Protein AF-A0A535M4U9-F1 (afdb_monomer)

Sequence (264 aa):
RGNIPAFDFSNMICCGNSSVEVSNTVAFTGGQDPQKYIAVQQSDIDNAAKALKQPLLQSALSSLNGLKHPNEQFVKTPTCTTNVTSNHQAGDRATSVTVTVTATCSGEVYDQLSARTIAADLLKTETDKSNPGFALTGNILTTIIQATADKSGKVTIVVDAKGLWVYQFNNAQKSQLAALIVGKTQAQATAILAAQPGVGKIDGISISSGNTLPTDPSKITIVVQNVPGIQGTPTGAPGAGTPTPTNTLTSPVAKPSPNVTPGK

Mean predicted aligned error: 13.71 Å

Nearest PDB structures (foldseek):
  6skg-assembly1_Am  TM=2.829E-01  e=5.154E+00  Thermococcus kodakarensis
  9c0j-assembly1_A  TM=2.745E-01  e=6.598E+00  Klebsiella pneumoniae

pLDDT: mean 84.29, std 19.7, range [24.31, 96.75]

Solvent-accessible surface area (backbone atoms only — not comparable to full-atom values): 16532 Å² total; per-residue (Å²): 114,33,48,45,58,53,50,76,46,58,71,39,67,39,96,90,42,91,85,42,66,46,60,37,86,59,53,50,76,92,43,66,50,87,74,89,74,54,54,36,48,60,64,58,55,50,54,59,44,59,74,48,50,63,62,40,45,54,49,34,49,50,53,54,59,67,69,54,57,92,58,49,42,65,50,53,86,62,51,71,51,74,49,78,50,58,83,62,54,66,66,38,83,40,95,75,79,57,72,49,73,48,53,50,58,50,66,58,66,44,52,56,57,60,55,38,50,52,43,44,52,51,54,49,58,55,46,58,71,75,39,80,61,44,43,78,29,75,47,45,36,50,45,80,77,46,53,44,63,53,98,85,68,55,72,48,74,44,63,52,63,49,70,38,69,44,60,61,78,49,72,67,57,38,52,51,56,29,56,77,30,41,56,26,36,64,71,58,30,51,58,57,49,58,72,38,91,75,45,86,78,81,95,76,84,89,68,96,62,82,75,39,41,57,75,53,40,91,79,49,84,77,81,83,79,88,68,81,36,65,86,74,70,50,66,80,65,79,73,81,69,75,81,73,82,79,78,78,82,82,80,88,90,83,85,82,76,88,82,83,81,87,89,132

Foldseek 3Di:
DQKQAFFVPWQDDPPPDSPDGDGRRHIDPPGDDDDDFDFDAPCNQVVVQVVVVPVQQVVQVVVVVVPDDPQKDFQDPKDKDKDKDKPDDGRDRDPDIDIDIHMHIDTAIDRNLVVQVVVQVVVQVVCCVVPPQKDWADAKDKDFPHWDADPVRDIDTDMDIDTDIAGHDDPVNQLVLLQQFAFHFQVVSLVSQVPDPRDPDDPGDDDPDDRGHHNDSVSDGDDDDRDHMDDDDHRPDDDPPDDDPPPPPDDDDDDDDDDDDDDD

Radius of gyration: 44.53 Å; Cα contacts (8 Å, |Δi|>4): 356; chains: 1; bounding box: 87×49×143 Å

Structure (mmCIF, N/CA/C/O backbone):
data_AF-A0A535M4U9-F1
#
_entry.id   AF-A0A535M4U9-F1
#
loop_
_atom_site.group_PDB
_atom_site.id
_atom_site.type_symbol
_atom_site.label_atom_id
_atom_site.label_alt_id
_atom_site.label_comp_id
_atom_site.label_asym_id
_atom_site.label_entity_id
_atom_site.label_seq_id
_atom_site.pdbx_PDB_ins_code
_atom_site.Cartn_x
_atom_site.Cartn_y
_atom_site.Cartn_z
_atom_site.occupancy
_atom_site.B_iso_or_equiv
_atom_site.auth_seq_id
_atom_site.auth_comp_id
_atom_site.auth_asym_id
_atom_site.auth_atom_id
_atom_site.pdbx_PDB_model_num
ATOM 1 N N . ARG A 1 1 ? 34.703 2.030 -66.248 1.00 65.81 1 ARG A N 1
ATOM 2 C CA . ARG A 1 1 ? 35.197 3.360 -66.646 1.00 65.81 1 ARG A CA 1
ATOM 3 C C . ARG A 1 1 ? 34.007 4.289 -66.771 1.00 65.81 1 ARG A C 1
ATOM 5 O O . ARG A 1 1 ? 33.037 3.883 -67.392 1.00 65.81 1 ARG A O 1
ATOM 12 N N . GLY A 1 2 ? 34.028 5.435 -66.102 1.00 73.69 2 GLY A N 1
ATOM 13 C CA . GLY A 1 2 ? 32.945 6.416 -66.102 1.00 73.69 2 GLY A CA 1
ATOM 14 C C . GLY A 1 2 ? 33.001 7.353 -67.298 1.00 73.69 2 GLY A C 1
ATOM 15 O O . GLY A 1 2 ? 31.965 7.771 -67.796 1.00 73.69 2 GLY A O 1
ATOM 16 N N . ASN A 1 3 ? 34.207 7.637 -67.793 1.00 86.75 3 ASN A N 1
ATOM 17 C CA . ASN A 1 3 ? 34.378 8.324 -69.066 1.00 86.75 3 ASN A CA 1
ATOM 18 C C . ASN A 1 3 ? 34.209 7.334 -70.220 1.00 86.75 3 ASN A C 1
ATOM 20 O O . ASN A 1 3 ? 34.751 6.225 -70.178 1.00 86.75 3 ASN A O 1
ATOM 24 N N . ILE A 1 4 ? 33.512 7.787 -71.256 1.00 86.31 4 ILE A N 1
ATOM 25 C CA . ILE A 1 4 ? 33.279 7.054 -72.500 1.00 86.31 4 ILE A CA 1
ATOM 26 C C . ILE A 1 4 ? 34.103 7.779 -73.578 1.00 86.31 4 ILE A C 1
ATOM 28 O O . ILE A 1 4 ? 33.816 8.951 -73.853 1.00 86.31 4 ILE A O 1
ATOM 32 N N . PRO A 1 5 ? 35.167 7.163 -74.132 1.00 88.75 5 PRO A N 1
ATOM 33 C CA . PRO A 1 5 ? 36.021 7.812 -75.127 1.00 88.75 5 PRO A CA 1
ATOM 34 C C . PRO A 1 5 ? 35.232 8.155 -76.395 1.00 88.75 5 PRO A C 1
ATOM 36 O O . PRO A 1 5 ? 34.189 7.566 -76.656 1.00 88.75 5 PRO A O 1
ATOM 39 N N . ALA A 1 6 ? 35.709 9.110 -77.197 1.00 90.12 6 ALA A N 1
ATOM 40 C CA . ALA A 1 6 ? 35.091 9.374 -78.496 1.00 90.12 6 ALA A CA 1
ATOM 41 C C . ALA A 1 6 ? 35.092 8.086 -79.340 1.00 90.12 6 ALA A C 1
ATOM 43 O O . ALA A 1 6 ? 36.095 7.373 -79.374 1.00 90.12 6 ALA A O 1
ATOM 44 N N . PHE A 1 7 ? 33.973 7.818 -80.005 1.00 91.00 7 PHE A N 1
ATOM 45 C CA . PHE A 1 7 ? 33.699 6.645 -80.833 1.00 91.00 7 PHE A CA 1
ATOM 46 C C . PHE A 1 7 ? 33.662 5.301 -80.090 1.00 91.00 7 PHE A C 1
ATOM 48 O O . PHE A 1 7 ? 33.705 4.259 -80.740 1.00 91.00 7 PHE A O 1
ATOM 55 N N . ASP A 1 8 ? 33.531 5.298 -78.757 1.00 86.69 8 ASP A N 1
ATOM 56 C CA . ASP A 1 8 ? 33.279 4.071 -77.978 1.00 86.69 8 ASP A CA 1
ATOM 57 C C . ASP A 1 8 ? 31.991 3.362 -78.429 1.00 86.69 8 ASP A C 1
ATOM 59 O O . ASP A 1 8 ? 31.885 2.138 -78.377 1.00 86.69 8 ASP A O 1
ATOM 63 N N . PHE A 1 9 ? 31.031 4.128 -78.952 1.00 82.38 9 PHE A N 1
ATOM 64 C CA . PHE A 1 9 ? 30.004 3.616 -79.846 1.00 82.38 9 PHE A CA 1
ATOM 65 C C . PHE A 1 9 ? 30.015 4.418 -81.147 1.00 82.38 9 PHE A C 1
ATOM 67 O O . PHE A 1 9 ? 29.933 5.648 -81.155 1.00 82.38 9 PHE A O 1
ATOM 74 N N . SER A 1 10 ? 30.139 3.700 -82.261 1.00 88.62 10 SER A N 1
ATOM 75 C CA . SER A 1 10 ? 30.231 4.264 -83.603 1.00 88.62 10 SER A CA 1
ATOM 76 C C . SER A 1 10 ? 29.338 3.468 -84.545 1.00 88.62 10 SER A C 1
ATOM 78 O O . SER A 1 10 ? 29.395 2.238 -84.552 1.00 88.62 10 SER A O 1
ATOM 80 N N . ASN A 1 11 ? 28.506 4.175 -85.306 1.00 87.06 11 ASN A N 1
ATOM 81 C CA . ASN A 1 11 ? 27.549 3.643 -86.275 1.00 87.06 11 ASN A CA 1
ATOM 82 C C . ASN A 1 11 ? 26.621 2.578 -85.671 1.00 87.06 11 ASN A C 1
ATOM 84 O O . ASN A 1 11 ? 26.287 1.575 -86.305 1.00 87.06 11 ASN A O 1
ATOM 88 N N . MET A 1 12 ? 26.220 2.767 -84.409 1.00 83.31 12 MET A N 1
ATOM 89 C CA . MET A 1 12 ? 25.284 1.848 -83.774 1.00 83.31 12 MET A CA 1
ATOM 90 C C . MET A 1 12 ? 23.884 2.083 -84.326 1.00 83.31 12 MET A C 1
ATOM 92 O O . MET A 1 12 ? 23.343 3.186 -84.223 1.00 83.31 12 MET A O 1
ATOM 96 N N . ILE A 1 13 ? 23.301 1.027 -84.893 1.00 87.25 13 ILE A N 1
ATOM 97 C CA . ILE A 1 13 ? 21.928 1.025 -85.395 1.00 87.25 13 ILE A CA 1
ATOM 98 C C . ILE A 1 13 ? 20.983 1.247 -84.214 1.00 87.25 13 ILE A C 1
ATOM 100 O O . ILE A 1 13 ? 20.902 0.425 -83.298 1.00 87.25 13 ILE A O 1
ATOM 104 N N . CYS A 1 14 ? 20.255 2.355 -84.245 1.00 78.25 14 CYS A N 1
ATOM 105 C CA . CYS A 1 14 ? 19.236 2.688 -83.263 1.00 78.25 14 CYS A CA 1
ATOM 106 C C . CYS A 1 14 ? 17.839 2.437 -83.851 1.00 78.25 14 CYS A C 1
ATOM 108 O O . CYS A 1 14 ? 17.662 2.336 -85.063 1.00 78.25 14 CYS A O 1
ATOM 110 N N . CYS A 1 15 ? 16.820 2.317 -82.997 1.00 79.62 15 CYS A N 1
ATOM 111 C CA . CYS A 1 15 ? 15.410 2.244 -83.413 1.00 79.62 15 CYS A CA 1
ATOM 112 C C . CYS A 1 15 ? 15.056 1.108 -84.406 1.00 79.62 15 CYS A C 1
ATOM 114 O O . CYS A 1 15 ? 14.024 1.172 -85.071 1.00 79.62 15 CYS A O 1
ATOM 116 N N . GLY A 1 16 ? 15.887 0.063 -84.502 1.00 76.38 16 GLY A N 1
ATOM 117 C CA . GLY A 1 16 ? 15.603 -1.157 -85.268 1.00 76.38 16 GLY A CA 1
ATOM 118 C C . GLY A 1 16 ? 15.684 -1.036 -86.796 1.00 76.38 16 GLY A C 1
ATOM 119 O O . GLY A 1 16 ? 15.270 -1.968 -87.480 1.00 76.38 16 GLY A O 1
ATOM 120 N N . ASN A 1 17 ? 16.203 0.065 -87.351 1.00 77.56 17 ASN A N 1
ATOM 121 C CA . ASN A 1 17 ? 16.424 0.213 -88.794 1.00 77.56 17 ASN A CA 1
ATOM 122 C C . ASN A 1 17 ? 17.786 0.859 -89.088 1.00 77.56 17 ASN A C 1
ATOM 124 O O . ASN A 1 17 ? 18.251 1.713 -88.342 1.00 77.56 17 ASN A O 1
ATOM 128 N N . SER A 1 18 ? 18.421 0.473 -90.196 1.00 79.81 18 SER A N 1
ATOM 129 C CA . SER A 1 18 ? 19.757 0.950 -90.589 1.00 79.81 18 SER A CA 1
ATOM 130 C C . SER A 1 18 ? 19.783 2.398 -91.099 1.00 79.81 18 SER A C 1
ATOM 132 O O . SER A 1 18 ? 20.771 2.819 -91.687 1.00 79.81 18 SER A O 1
ATOM 134 N N . SER A 1 19 ? 18.691 3.152 -90.952 1.00 83.38 19 SER A N 1
ATOM 135 C CA . SER A 1 19 ? 18.607 4.551 -91.387 1.00 83.38 19 SER A CA 1
ATOM 136 C C . SER A 1 19 ? 18.921 5.538 -90.266 1.00 83.38 19 SER A C 1
ATOM 138 O O . SER A 1 19 ? 19.133 6.715 -90.545 1.00 83.38 19 SER A O 1
ATOM 140 N N . VAL A 1 20 ? 18.949 5.082 -89.010 1.00 84.94 20 VAL A N 1
ATOM 141 C CA . VAL A 1 20 ? 19.303 5.911 -87.856 1.00 84.94 20 VAL A CA 1
ATOM 142 C C . VAL A 1 20 ? 20.493 5.289 -87.146 1.00 84.94 20 VAL A C 1
ATOM 144 O O . VAL A 1 20 ? 20.373 4.296 -86.429 1.00 84.94 20 VAL A O 1
ATOM 147 N N . GLU A 1 21 ? 21.648 5.910 -87.338 1.00 88.62 21 GLU A N 1
ATOM 148 C CA . GLU A 1 21 ? 22.890 5.541 -86.674 1.00 88.62 21 GLU A CA 1
ATOM 149 C C . GLU A 1 21 ? 23.243 6.573 -85.605 1.00 88.62 21 GLU A C 1
ATOM 151 O O . GLU A 1 21 ? 23.022 7.775 -85.773 1.00 88.62 21 GLU A O 1
ATOM 156 N N . VAL A 1 22 ? 23.793 6.095 -84.490 1.00 86.75 22 VAL A N 1
ATOM 157 C CA . VAL A 1 22 ? 24.239 6.943 -83.385 1.00 86.75 22 VAL A CA 1
ATOM 158 C C . VAL A 1 22 ? 25.714 6.675 -83.105 1.00 86.75 22 VAL A C 1
ATOM 160 O O . VAL A 1 22 ? 26.138 5.527 -82.954 1.00 86.75 22 VAL A O 1
ATOM 163 N N . SER A 1 23 ? 26.477 7.763 -82.998 1.00 90.81 23 SER A N 1
ATOM 164 C CA . SER A 1 23 ? 27.905 7.758 -82.682 1.00 90.81 23 SER A CA 1
ATOM 165 C C . SER A 1 23 ? 28.213 8.844 -81.660 1.00 90.81 23 SER A C 1
ATOM 167 O O . SER A 1 23 ? 27.672 9.949 -81.756 1.00 90.81 23 SER A O 1
ATOM 169 N N . ASN A 1 24 ? 29.122 8.585 -80.720 1.00 89.62 24 ASN A N 1
ATOM 170 C CA . ASN A 1 24 ? 29.662 9.647 -79.873 1.00 89.62 24 ASN A CA 1
ATOM 171 C C . ASN A 1 24 ? 30.949 10.219 -80.466 1.00 89.62 24 ASN A C 1
ATOM 173 O O . ASN A 1 24 ? 32.050 9.756 -80.207 1.00 89.62 24 ASN A O 1
ATOM 177 N N . THR A 1 25 ? 30.837 11.277 -81.254 1.00 90.88 25 THR A N 1
ATOM 178 C CA . THR A 1 25 ? 32.007 11.906 -81.894 1.00 90.88 25 THR A CA 1
ATOM 179 C C . THR A 1 25 ? 32.886 12.702 -80.923 1.00 90.88 25 THR A C 1
ATOM 181 O O . THR A 1 25 ? 34.007 13.074 -81.264 1.00 90.88 25 THR A O 1
ATOM 184 N N . VAL A 1 26 ? 32.405 12.939 -79.699 1.00 89.06 26 VAL A N 1
ATOM 185 C CA . VAL A 1 26 ? 33.131 13.601 -78.611 1.00 89.06 26 VAL A CA 1
ATOM 186 C C . VAL A 1 26 ? 33.111 12.695 -77.382 1.00 89.06 26 VAL A C 1
ATOM 188 O O . VAL A 1 26 ? 32.118 12.020 -77.106 1.00 89.06 26 VAL A O 1
ATOM 191 N N . ALA A 1 27 ? 34.222 12.666 -76.644 1.00 87.44 27 ALA A N 1
ATOM 192 C CA . ALA A 1 27 ? 34.315 11.901 -75.409 1.00 87.44 27 ALA A CA 1
ATOM 193 C C . ALA A 1 27 ? 33.369 12.475 -74.343 1.00 87.44 27 ALA A C 1
ATOM 195 O O . ALA A 1 27 ? 33.335 13.688 -74.126 1.00 87.44 27 ALA A O 1
ATOM 196 N N . PHE A 1 28 ? 32.663 11.601 -73.625 1.00 86.88 28 PHE A N 1
ATOM 197 C CA . PHE A 1 28 ? 31.995 11.991 -72.388 1.00 86.88 28 PHE A CA 1
ATOM 198 C C . PHE A 1 28 ? 33.050 12.082 -71.287 1.00 86.88 28 PHE A C 1
ATOM 200 O O . PHE A 1 28 ? 33.716 11.094 -70.962 1.00 86.88 28 PHE A O 1
ATOM 207 N N . THR A 1 29 ? 33.212 13.278 -70.731 1.00 82.25 29 THR A N 1
ATOM 208 C CA . THR A 1 29 ? 34.169 13.573 -69.664 1.00 82.25 29 THR A CA 1
ATOM 209 C C . THR A 1 29 ? 33.429 13.951 -68.381 1.00 82.25 29 THR A C 1
ATOM 211 O O . THR A 1 29 ? 32.306 14.449 -68.416 1.00 82.25 29 THR A O 1
ATOM 214 N N . GLY A 1 30 ? 34.038 13.671 -67.227 1.00 79.69 30 GLY A N 1
ATOM 215 C CA . GLY A 1 30 ? 33.428 13.909 -65.911 1.00 79.69 30 GLY A CA 1
ATOM 216 C C . GLY A 1 30 ? 32.601 12.737 -65.372 1.00 79.69 30 GLY A C 1
ATOM 217 O O . GLY A 1 30 ? 32.039 12.840 -64.282 1.00 79.69 30 GLY A O 1
ATOM 218 N N . GLY A 1 31 ? 32.553 11.611 -66.089 1.00 77.12 31 GLY A N 1
ATOM 219 C CA . GLY A 1 31 ? 31.930 10.390 -65.596 1.00 77.12 31 GLY A CA 1
ATOM 220 C C . GLY A 1 31 ? 32.815 9.690 -64.565 1.00 77.12 31 GLY A C 1
ATOM 221 O O . GLY A 1 31 ? 34.029 9.570 -64.738 1.00 77.12 31 GLY A O 1
ATOM 222 N N . GLN A 1 32 ? 32.208 9.203 -63.484 1.00 74.31 32 GLN A N 1
ATOM 223 C CA . GLN A 1 32 ? 32.909 8.439 -62.451 1.00 74.31 32 GLN A CA 1
ATOM 224 C C . GLN A 1 32 ? 32.776 6.937 -62.701 1.00 74.31 32 GLN A C 1
ATOM 226 O O . GLN A 1 32 ? 31.713 6.445 -63.074 1.00 74.31 32 GLN A O 1
ATOM 231 N N . ASP A 1 33 ? 33.868 6.198 -62.511 1.00 77.19 33 ASP A N 1
ATOM 232 C CA . ASP A 1 33 ? 33.855 4.737 -62.573 1.00 77.19 33 ASP A CA 1
ATOM 233 C C . ASP A 1 33 ? 32.861 4.150 -61.553 1.00 77.19 33 ASP A C 1
ATOM 235 O O . ASP A 1 33 ? 32.720 4.718 -60.465 1.00 77.19 33 ASP A O 1
ATOM 239 N N . PRO A 1 34 ? 32.211 3.000 -61.847 1.00 69.69 34 PRO A N 1
ATOM 240 C CA . PRO A 1 34 ? 31.363 2.317 -60.877 1.00 69.69 34 PRO A CA 1
ATOM 241 C C . PRO A 1 34 ? 32.144 2.061 -59.588 1.00 69.69 34 PRO A C 1
ATOM 243 O O . PRO A 1 34 ? 33.071 1.249 -59.553 1.00 69.69 34 PRO A O 1
ATOM 246 N N . GLN A 1 35 ? 31.787 2.771 -58.522 1.00 74.12 35 GLN A N 1
ATOM 247 C CA . GLN A 1 35 ? 32.418 2.579 -57.227 1.00 74.12 35 GLN A CA 1
ATOM 248 C C . GLN A 1 35 ? 31.688 1.467 -56.487 1.00 74.12 35 GLN A C 1
ATOM 250 O O . GLN A 1 35 ? 30.495 1.571 -56.214 1.00 74.12 35 GLN A O 1
ATOM 255 N N . LYS A 1 36 ? 32.412 0.405 -56.125 1.00 79.69 36 LYS A N 1
ATOM 256 C CA . LYS A 1 36 ? 31.914 -0.543 -55.129 1.00 79.69 36 LYS A CA 1
ATOM 257 C C . LYS A 1 36 ? 31.952 0.146 -53.772 1.00 79.69 36 LYS A C 1
ATOM 259 O O . LYS A 1 36 ? 32.995 0.661 -53.366 1.00 79.69 36 LYS A O 1
ATOM 264 N N . TYR A 1 37 ? 30.829 0.156 -53.074 1.00 81.00 37 TYR A N 1
ATOM 265 C CA . TYR A 1 37 ? 30.759 0.649 -51.711 1.00 81.00 37 TYR A CA 1
ATOM 266 C C . TYR A 1 37 ? 29.925 -0.282 -50.845 1.00 81.00 37 TYR A C 1
ATOM 268 O O . TYR A 1 37 ? 29.051 -0.992 -51.337 1.00 81.00 37 TYR A O 1
ATOM 276 N N . ILE A 1 38 ? 30.240 -0.289 -49.553 1.00 86.88 38 ILE A N 1
ATOM 277 C CA . ILE A 1 38 ? 29.410 -0.935 -48.545 1.00 86.88 38 ILE A CA 1
ATOM 278 C C . ILE A 1 38 ? 28.330 0.074 -48.175 1.00 86.88 38 ILE A C 1
ATOM 280 O O . ILE A 1 38 ? 28.630 1.238 -47.898 1.00 86.88 38 ILE A O 1
ATOM 284 N N . ALA A 1 39 ? 27.085 -0.374 -48.255 1.00 91.81 39 ALA A N 1
ATOM 285 C CA . ALA A 1 39 ? 25.935 0.371 -47.789 1.00 91.81 39 ALA A CA 1
ATOM 286 C C . ALA A 1 39 ? 25.428 -0.290 -46.512 1.00 91.81 39 ALA A C 1
ATOM 288 O O . ALA A 1 39 ? 25.361 -1.520 -46.445 1.00 91.81 39 ALA A O 1
ATOM 289 N N . VAL A 1 40 ? 25.064 0.522 -45.524 1.00 94.25 40 VAL A N 1
ATOM 290 C CA . VAL A 1 40 ? 24.447 0.030 -44.290 1.00 94.25 40 VAL A CA 1
ATOM 291 C C . VAL A 1 40 ? 23.102 -0.607 -44.625 1.00 94.25 40 VAL A C 1
ATOM 293 O O . VAL A 1 40 ? 22.282 0.002 -45.315 1.00 94.25 40 VAL A O 1
ATOM 296 N N . GLN A 1 41 ? 22.848 -1.818 -44.134 1.00 94.62 41 GLN A N 1
ATOM 297 C CA . GLN A 1 41 ? 21.536 -2.453 -44.235 1.00 94.62 41 GLN A CA 1
ATOM 298 C C . GLN A 1 41 ? 20.745 -2.242 -42.945 1.00 94.62 41 GLN A C 1
ATOM 300 O O . GLN A 1 41 ? 21.305 -2.187 -41.851 1.00 94.62 41 GLN A O 1
ATOM 305 N N . GLN A 1 42 ? 19.414 -2.195 -43.044 1.00 95.38 42 GLN A N 1
ATOM 306 C CA . GLN A 1 42 ? 18.565 -2.106 -41.851 1.00 95.38 42 GLN A CA 1
ATOM 307 C C . GLN A 1 42 ? 18.778 -3.305 -40.912 1.00 95.38 42 GLN A C 1
ATOM 309 O O . GLN A 1 42 ? 18.790 -3.148 -39.694 1.00 95.38 42 GLN A O 1
ATOM 314 N N . SER A 1 43 ? 19.040 -4.489 -41.472 1.00 95.12 43 SER A N 1
ATOM 315 C CA . SER A 1 43 ? 19.388 -5.683 -40.701 1.00 95.12 43 SER A CA 1
ATOM 316 C C . SER A 1 43 ? 20.661 -5.517 -39.875 1.00 95.12 43 SER A C 1
ATOM 318 O O . SER A 1 43 ? 20.752 -6.115 -38.806 1.00 95.12 43 SER A O 1
ATOM 320 N N . ASP A 1 44 ? 21.629 -4.711 -40.324 1.00 92.88 44 ASP A N 1
ATOM 321 C CA . ASP A 1 44 ? 22.860 -4.457 -39.567 1.00 92.88 44 ASP A CA 1
ATOM 322 C C . ASP A 1 44 ? 22.538 -3.671 -38.289 1.00 92.88 44 ASP A C 1
ATOM 324 O O . ASP A 1 44 ? 22.976 -4.039 -37.196 1.00 92.88 44 ASP A O 1
ATOM 328 N N . ILE A 1 45 ? 21.688 -2.644 -38.415 1.00 94.19 45 ILE A N 1
ATOM 329 C CA . ILE A 1 45 ? 21.198 -1.833 -37.292 1.00 94.19 45 ILE A CA 1
ATOM 330 C C . ILE A 1 45 ? 20.348 -2.690 -36.341 1.00 94.19 45 ILE A C 1
ATOM 332 O O . ILE A 1 45 ? 20.562 -2.679 -35.125 1.00 94.19 45 ILE A O 1
ATOM 336 N N . ASP A 1 46 ? 19.411 -3.470 -36.881 1.00 93.88 46 ASP A N 1
ATOM 337 C CA . ASP A 1 46 ? 18.471 -4.268 -36.091 1.00 93.88 46 ASP A CA 1
ATOM 338 C C . ASP A 1 46 ? 19.165 -5.406 -35.333 1.00 93.88 46 ASP A C 1
ATOM 340 O O . ASP A 1 46 ? 18.861 -5.644 -34.160 1.00 93.88 46 ASP A O 1
ATOM 344 N N . ASN A 1 47 ? 20.117 -6.098 -35.967 1.00 93.50 47 ASN A N 1
ATOM 345 C CA . ASN A 1 47 ? 20.875 -7.179 -35.335 1.00 93.50 47 ASN A CA 1
ATOM 346 C C . ASN A 1 47 ? 21.784 -6.647 -34.222 1.00 93.50 47 ASN A C 1
ATOM 348 O O . ASN A 1 47 ? 21.827 -7.241 -33.140 1.00 93.50 47 ASN A O 1
ATOM 352 N N . ALA A 1 48 ? 22.444 -5.506 -34.449 1.00 93.56 48 ALA A N 1
ATOM 353 C CA . ALA A 1 48 ? 23.227 -4.830 -33.418 1.00 93.56 48 ALA A CA 1
ATOM 354 C C . ALA A 1 48 ? 22.342 -4.415 -32.229 1.00 93.56 48 ALA A C 1
ATOM 356 O O . ALA A 1 48 ? 22.676 -4.694 -31.076 1.00 93.56 48 ALA A O 1
ATOM 357 N N . ALA A 1 49 ? 21.167 -3.831 -32.492 1.00 95.06 49 ALA A N 1
ATOM 358 C CA . ALA A 1 49 ? 20.226 -3.452 -31.441 1.00 95.06 49 ALA A CA 1
ATOM 359 C C . ALA A 1 49 ? 19.685 -4.668 -30.671 1.00 95.06 49 ALA A C 1
ATOM 361 O O . ALA A 1 49 ? 19.574 -4.629 -29.442 1.00 95.06 49 ALA A O 1
ATOM 362 N N . LYS A 1 50 ? 19.344 -5.761 -31.368 1.00 93.94 50 LYS A N 1
ATOM 363 C CA . LYS A 1 50 ? 18.752 -6.975 -30.779 1.00 93.94 50 LYS A CA 1
ATOM 364 C C . LYS A 1 50 ? 19.633 -7.575 -29.684 1.00 93.94 50 LYS A C 1
ATOM 36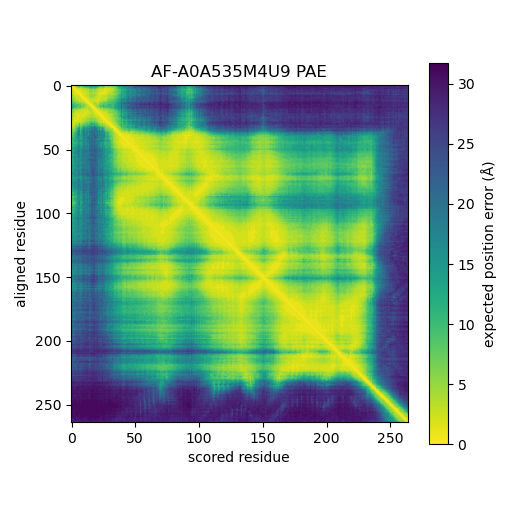6 O O . LYS A 1 50 ? 19.097 -7.987 -28.656 1.00 93.94 50 LYS A O 1
ATOM 371 N N . ALA A 1 51 ? 20.951 -7.575 -29.874 1.00 91.19 51 ALA A N 1
ATOM 372 C CA . ALA A 1 51 ? 21.903 -8.070 -28.879 1.00 91.19 51 ALA A CA 1
ATOM 373 C C . ALA A 1 51 ? 21.887 -7.256 -27.568 1.00 91.19 51 ALA A C 1
ATOM 375 O O . ALA A 1 51 ? 22.179 -7.797 -26.504 1.00 91.19 51 ALA A O 1
ATOM 376 N N . LEU A 1 52 ? 21.510 -5.973 -27.629 1.00 93.62 52 LEU A N 1
ATOM 377 C CA . LEU A 1 52 ? 21.553 -5.046 -26.495 1.00 93.62 52 LEU A CA 1
ATOM 378 C C . LEU A 1 52 ? 20.212 -4.896 -25.764 1.00 93.62 52 LEU A C 1
ATOM 380 O O . LEU A 1 52 ? 20.204 -4.565 -24.579 1.00 93.62 52 LEU A O 1
ATOM 384 N N . LYS A 1 53 ? 19.076 -5.158 -26.428 1.00 93.25 53 LYS A N 1
ATOM 385 C CA . LYS A 1 53 ? 17.732 -4.918 -25.863 1.00 93.25 53 LYS A CA 1
ATOM 386 C C . LYS A 1 53 ? 17.501 -5.634 -24.530 1.00 93.25 53 LYS A C 1
ATOM 388 O O . LYS A 1 53 ? 17.151 -4.985 -23.548 1.00 93.25 53 LYS A O 1
ATOM 393 N N . GLN A 1 54 ? 17.699 -6.952 -24.479 1.00 92.19 54 GLN A N 1
ATOM 394 C CA . GLN A 1 54 ? 17.374 -7.735 -23.280 1.00 92.19 54 GLN A CA 1
ATOM 395 C C . GLN A 1 54 ? 18.299 -7.426 -22.087 1.00 92.19 54 GLN A C 1
ATOM 397 O O . GLN A 1 54 ? 17.776 -7.186 -20.996 1.00 92.19 54 GLN A O 1
ATOM 402 N N . PRO A 1 55 ? 19.638 -7.361 -22.253 1.00 94.06 55 PRO A N 1
ATOM 403 C CA . PRO A 1 55 ? 20.526 -6.968 -21.159 1.00 94.06 55 PRO A CA 1
ATOM 404 C C . PRO A 1 55 ? 20.221 -5.568 -20.614 1.00 94.06 55 PRO A C 1
ATOM 406 O O . PRO A 1 55 ? 20.215 -5.370 -19.400 1.00 94.06 55 PRO A O 1
ATOM 409 N N . LEU A 1 56 ? 19.915 -4.604 -21.492 1.00 95.38 56 LEU A N 1
ATOM 410 C CA . LEU A 1 56 ? 19.575 -3.243 -21.075 1.00 95.38 56 LEU A CA 1
ATOM 411 C C . LEU A 1 56 ? 18.237 -3.174 -20.343 1.00 95.38 56 LEU A C 1
ATOM 413 O O . LEU A 1 56 ? 18.146 -2.469 -19.342 1.00 95.38 56 LEU A O 1
ATOM 417 N N . LEU A 1 57 ? 17.221 -3.919 -20.787 1.00 94.56 57 LEU A N 1
ATOM 418 C CA . LEU A 1 57 ? 15.945 -4.014 -20.071 1.00 94.56 57 LEU A CA 1
ATOM 419 C C . LEU A 1 57 ? 16.134 -4.585 -18.664 1.00 94.56 57 LEU A C 1
ATOM 421 O O . LEU A 1 57 ? 15.610 -4.029 -17.701 1.00 94.56 57 LEU A O 1
ATOM 425 N N . GLN A 1 58 ? 16.918 -5.656 -18.531 1.00 94.81 58 GLN A N 1
ATOM 426 C CA . GLN A 1 58 ? 17.191 -6.261 -17.229 1.00 94.81 58 GLN A CA 1
ATOM 427 C C . GLN A 1 58 ? 17.972 -5.311 -16.312 1.00 94.81 58 GLN A C 1
ATOM 429 O O . GLN A 1 58 ? 17.656 -5.206 -15.125 1.00 94.81 58 GLN A O 1
ATOM 434 N N . SER A 1 59 ? 18.959 -4.602 -16.864 1.00 96.12 59 SER A N 1
ATOM 435 C CA . SER A 1 59 ? 19.729 -3.587 -16.142 1.00 96.12 59 SER A CA 1
ATOM 436 C C . SER A 1 59 ? 18.834 -2.436 -15.675 1.00 96.12 59 SER A C 1
ATOM 438 O O . SER A 1 59 ? 18.796 -2.135 -14.485 1.00 96.12 59 SER A O 1
ATOM 440 N N . ALA A 1 60 ? 18.018 -1.871 -16.571 1.00 96.25 60 ALA A N 1
ATOM 441 C CA . ALA A 1 60 ? 17.093 -0.785 -16.254 1.00 96.25 60 ALA A CA 1
ATOM 442 C C . ALA A 1 60 ? 16.063 -1.191 -15.189 1.00 96.25 60 ALA A C 1
ATOM 444 O O . ALA A 1 60 ? 15.791 -0.422 -14.267 1.00 96.25 60 ALA A O 1
ATOM 445 N N . LEU A 1 61 ? 15.527 -2.414 -15.264 1.00 95.69 61 LEU A N 1
ATOM 446 C CA . LEU A 1 61 ? 14.610 -2.937 -14.252 1.00 95.69 61 LEU A CA 1
ATOM 447 C C . LEU A 1 61 ? 15.312 -3.141 -12.902 1.00 95.69 61 LEU A C 1
ATOM 449 O O . LEU A 1 61 ? 14.724 -2.865 -11.857 1.00 95.69 61 LEU A O 1
ATOM 453 N N . SER A 1 62 ? 16.564 -3.603 -12.901 1.00 95.56 62 SER A N 1
ATOM 454 C CA . SER A 1 62 ? 17.362 -3.736 -11.678 1.00 95.56 62 SER A CA 1
ATOM 455 C C . SER A 1 62 ? 17.641 -2.376 -11.043 1.00 95.56 62 SER A C 1
ATOM 457 O O . SER A 1 62 ? 17.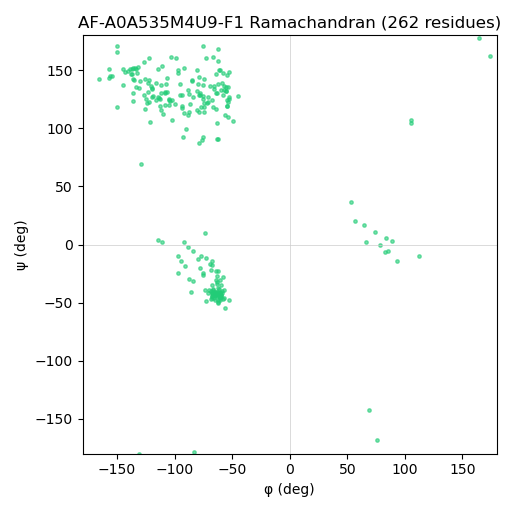473 -2.223 -9.835 1.00 95.56 62 SER A O 1
ATOM 459 N N . SER A 1 63 ? 18.012 -1.376 -11.845 1.00 96.00 63 SER A N 1
ATOM 460 C CA . SER A 1 63 ? 18.198 -0.002 -11.377 1.00 96.00 63 SER A CA 1
ATOM 461 C C . SER A 1 63 ? 16.906 0.559 -10.795 1.00 96.00 63 SER A C 1
ATOM 463 O O . SER A 1 63 ? 16.933 1.080 -9.687 1.00 96.00 63 SER A O 1
ATOM 465 N N . LEU A 1 64 ? 15.769 0.382 -11.477 1.00 96.44 64 LEU A N 1
ATOM 466 C CA . LEU A 1 64 ? 14.468 0.827 -10.978 1.00 96.44 64 LEU A CA 1
ATOM 467 C C . LEU A 1 64 ? 14.099 0.151 -9.647 1.00 96.44 64 LEU A C 1
ATOM 469 O O . LEU A 1 64 ? 13.612 0.817 -8.741 1.00 96.44 64 LEU A O 1
ATOM 473 N N . ASN A 1 65 ? 14.357 -1.153 -9.498 1.00 95.06 65 ASN A N 1
ATOM 474 C CA . ASN A 1 65 ? 14.171 -1.843 -8.217 1.00 95.06 65 ASN A CA 1
ATOM 475 C C . ASN A 1 65 ? 15.064 -1.260 -7.114 1.00 95.06 65 ASN A C 1
ATOM 477 O O . ASN A 1 65 ? 14.616 -1.148 -5.977 1.00 95.06 65 ASN A O 1
ATOM 481 N N . GLY A 1 66 ? 16.300 -0.881 -7.446 1.00 95.50 66 GLY A N 1
ATOM 482 C CA . GLY A 1 66 ? 17.239 -0.253 -6.516 1.00 95.50 66 GLY A CA 1
ATOM 483 C C . GLY A 1 66 ? 16.859 1.169 -6.094 1.00 95.50 66 GLY A C 1
ATOM 484 O O . GLY A 1 66 ? 17.376 1.644 -5.089 1.00 95.50 66 GLY A O 1
ATOM 485 N N . LEU A 1 67 ? 15.954 1.838 -6.820 1.00 95.56 67 LEU A N 1
ATOM 486 C CA . LEU A 1 67 ? 15.420 3.151 -6.435 1.00 95.56 67 LEU A CA 1
ATOM 487 C C . LEU A 1 67 ? 14.328 3.067 -5.362 1.00 95.56 67 LEU A C 1
ATOM 489 O O . LEU A 1 67 ? 13.960 4.095 -4.802 1.00 95.56 67 LEU A O 1
ATOM 493 N N . LYS A 1 68 ? 13.803 1.871 -5.079 1.00 94.44 68 LYS A N 1
ATOM 494 C CA . LYS A 1 68 ? 12.786 1.689 -4.046 1.00 94.44 68 LYS A CA 1
ATOM 495 C C . LYS A 1 68 ? 13.364 1.900 -2.651 1.00 94.44 68 LYS A C 1
ATOM 497 O O . LYS A 1 68 ? 14.397 1.323 -2.307 1.00 94.44 68 LYS A O 1
ATOM 502 N N . HIS A 1 69 ? 12.628 2.611 -1.811 1.00 94.06 69 HIS A N 1
ATOM 503 C CA . HIS A 1 69 ? 12.909 2.685 -0.384 1.00 94.06 69 HIS A CA 1
ATOM 504 C C . HIS A 1 69 ? 12.545 1.375 0.339 1.00 94.06 69 HIS A C 1
ATOM 506 O O . HIS A 1 69 ? 11.733 0.574 -0.147 1.00 94.06 69 HIS A O 1
ATOM 512 N N . PRO A 1 70 ? 13.110 1.142 1.540 1.00 88.38 70 PRO A N 1
ATOM 513 C CA . PRO A 1 70 ? 12.637 0.086 2.428 1.00 88.38 70 PRO A CA 1
ATOM 514 C C . PRO A 1 70 ? 11.134 0.254 2.699 1.00 88.38 70 PRO A C 1
ATOM 516 O O . PRO A 1 70 ? 10.697 1.346 3.039 1.00 88.38 70 PRO A O 1
ATOM 519 N N . ASN A 1 71 ? 10.363 -0.831 2.571 1.00 92.12 71 ASN A N 1
ATOM 520 C CA . ASN A 1 71 ? 8.890 -0.898 2.682 1.00 92.12 71 ASN A CA 1
ATOM 521 C C . ASN A 1 71 ? 8.084 -0.426 1.466 1.00 92.12 71 ASN A C 1
ATOM 523 O O . ASN A 1 71 ? 6.855 -0.532 1.486 1.00 92.12 71 ASN A O 1
ATOM 527 N N . GLU A 1 72 ? 8.728 0.022 0.388 1.00 95.69 72 GLU A N 1
ATOM 528 C CA . GLU A 1 72 ? 8.008 0.302 -0.848 1.00 95.69 72 GLU A CA 1
ATOM 529 C C . GLU A 1 72 ? 7.693 -0.979 -1.631 1.00 95.69 72 GLU A C 1
ATOM 531 O O . GLU A 1 72 ? 8.495 -1.918 -1.735 1.00 95.69 72 GLU A O 1
ATOM 536 N N . GLN A 1 73 ? 6.529 -1.000 -2.271 1.00 95.06 73 GLN A N 1
ATOM 537 C CA . GLN A 1 73 ? 6.131 -2.032 -3.220 1.00 95.06 73 GLN A CA 1
ATOM 538 C C . GLN A 1 73 ? 5.614 -1.392 -4.505 1.00 95.06 73 GLN A C 1
ATOM 540 O O . GLN A 1 73 ? 4.909 -0.390 -4.462 1.00 95.06 73 GLN A O 1
ATOM 545 N N . PHE A 1 74 ? 5.946 -1.987 -5.655 1.00 95.62 74 PHE A N 1
ATOM 546 C CA . PHE A 1 74 ? 5.340 -1.568 -6.913 1.00 95.62 74 PHE A CA 1
ATOM 547 C C . PHE A 1 74 ? 3.845 -1.871 -6.912 1.00 95.62 74 PHE A C 1
ATOM 549 O O . PHE A 1 74 ? 3.428 -2.985 -6.596 1.00 95.62 74 PHE A O 1
ATOM 556 N N . VAL A 1 75 ? 3.053 -0.893 -7.338 1.00 95.62 75 VAL A N 1
ATOM 557 C CA . VAL A 1 75 ? 1.599 -1.017 -7.495 1.00 95.62 75 VAL A CA 1
ATOM 558 C C . VAL A 1 75 ? 1.245 -2.088 -8.532 1.00 95.62 75 VAL A C 1
ATOM 560 O O . VAL A 1 75 ? 0.275 -2.823 -8.384 1.00 95.62 75 VAL A O 1
ATOM 563 N N . LYS A 1 76 ? 2.046 -2.176 -9.596 1.00 91.19 76 LYS A N 1
ATOM 564 C CA . LYS A 1 76 ? 1.933 -3.149 -10.688 1.00 91.19 76 LYS A CA 1
ATOM 565 C C . LYS A 1 76 ? 3.316 -3.432 -11.262 1.00 91.19 76 LYS A C 1
ATOM 567 O O . LYS A 1 76 ? 4.263 -2.711 -10.964 1.00 91.19 76 LYS A O 1
ATOM 572 N N . THR A 1 77 ? 3.428 -4.427 -12.136 1.00 91.69 77 THR A N 1
ATOM 573 C CA . THR A 1 77 ? 4.672 -4.666 -12.878 1.00 91.69 77 THR A CA 1
ATOM 574 C C . THR A 1 77 ? 5.126 -3.382 -13.591 1.00 91.69 77 THR A C 1
ATOM 576 O O . THR A 1 77 ? 4.321 -2.788 -14.320 1.00 91.69 77 THR A O 1
ATOM 579 N N . PRO A 1 78 ? 6.382 -2.938 -13.392 1.00 93.88 78 PRO A N 1
ATOM 580 C CA . PRO A 1 78 ? 6.924 -1.777 -14.086 1.00 93.88 78 PRO A CA 1
ATOM 581 C C . PRO A 1 78 ? 6.812 -1.899 -15.605 1.00 93.88 78 PRO A C 1
ATOM 583 O O . PRO A 1 78 ? 6.921 -2.987 -16.171 1.00 93.88 78 PRO A O 1
ATOM 586 N N . THR A 1 79 ? 6.603 -0.770 -16.274 1.00 93.00 79 THR A N 1
ATOM 587 C CA . THR A 1 79 ? 6.553 -0.699 -17.737 1.00 93.00 79 THR A CA 1
ATOM 588 C C . THR A 1 79 ? 7.919 -0.298 -18.259 1.00 93.00 79 THR A C 1
ATOM 590 O O . THR A 1 79 ? 8.478 0.698 -17.810 1.00 93.00 79 THR A O 1
ATOM 593 N N . CYS A 1 80 ? 8.446 -1.055 -19.218 1.00 94.94 80 CYS A N 1
ATOM 594 C CA . CYS A 1 80 ? 9.730 -0.772 -19.841 1.00 94.94 80 CYS A CA 1
ATOM 595 C C . CYS A 1 80 ? 9.579 -0.603 -21.352 1.00 94.94 80 CYS A C 1
ATOM 597 O O . CYS A 1 80 ? 8.831 -1.334 -22.001 1.00 94.94 80 CYS A O 1
ATOM 599 N N . THR A 1 81 ? 10.324 0.341 -21.914 1.00 94.69 81 THR A N 1
ATOM 600 C CA . THR A 1 81 ? 10.396 0.598 -23.355 1.00 94.69 81 THR A CA 1
ATOM 601 C C . THR A 1 81 ? 11.853 0.701 -23.787 1.00 94.69 81 THR A C 1
ATOM 603 O O . THR A 1 81 ? 12.723 1.048 -22.986 1.00 94.69 81 THR A O 1
ATOM 606 N N . THR A 1 82 ? 12.130 0.374 -25.049 1.00 95.44 82 THR A N 1
ATOM 607 C CA . THR A 1 82 ? 13.459 0.547 -25.645 1.00 95.44 82 THR A CA 1
ATOM 608 C C . THR A 1 82 ? 13.382 1.494 -26.825 1.00 95.44 82 THR A C 1
ATOM 610 O O . THR A 1 82 ? 12.525 1.312 -27.688 1.00 95.44 82 THR A O 1
ATOM 613 N N . ASN A 1 83 ? 14.319 2.429 -26.906 1.00 95.38 83 ASN A N 1
ATOM 614 C CA . ASN A 1 83 ? 14.521 3.295 -28.056 1.00 95.38 83 ASN A CA 1
ATOM 615 C C . ASN A 1 83 ? 15.845 2.937 -28.739 1.00 95.38 83 ASN A C 1
ATOM 617 O O . ASN A 1 83 ? 16.839 2.697 -28.055 1.00 95.38 83 ASN A O 1
ATOM 621 N N . VAL A 1 84 ? 15.856 2.891 -30.070 1.00 95.19 84 VAL A N 1
ATOM 622 C CA . VAL A 1 84 ? 17.050 2.585 -30.870 1.00 95.19 84 VAL A CA 1
ATOM 623 C C . VAL A 1 84 ? 17.341 3.775 -31.767 1.00 95.19 84 VAL A C 1
ATOM 625 O O . VAL A 1 84 ? 16.468 4.218 -32.509 1.00 95.19 84 VAL A O 1
ATOM 628 N N . THR A 1 85 ? 18.569 4.274 -31.717 1.00 95.81 85 THR A N 1
ATOM 629 C CA . THR A 1 85 ? 19.075 5.293 -32.637 1.00 95.81 85 THR A CA 1
ATOM 630 C C . THR A 1 85 ? 20.367 4.812 -33.281 1.00 95.81 85 THR A C 1
ATOM 632 O O . THR A 1 85 ? 21.058 3.936 -32.759 1.00 95.81 85 THR A O 1
ATOM 635 N N . SER A 1 86 ? 20.696 5.369 -34.442 1.00 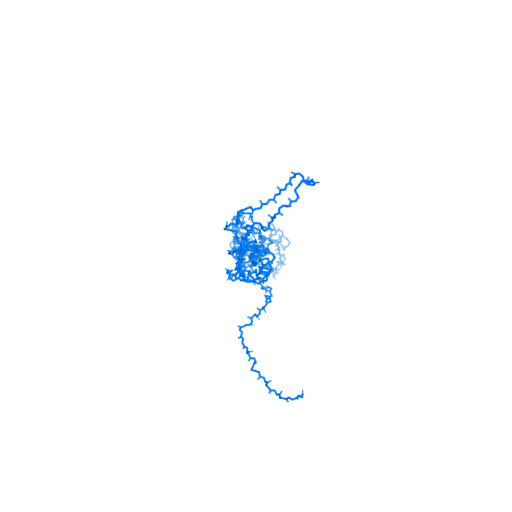96.00 86 SER A N 1
ATOM 636 C CA . SER A 1 86 ? 21.939 5.073 -35.143 1.00 96.00 86 SER A CA 1
ATOM 637 C C . SER A 1 86 ? 22.538 6.348 -35.721 1.00 96.00 86 SER A C 1
ATOM 639 O O . SER A 1 86 ? 21.811 7.293 -36.026 1.00 96.00 86 SER A O 1
ATOM 641 N N . ASN A 1 87 ? 23.865 6.380 -35.849 1.00 95.69 87 ASN A N 1
ATOM 642 C CA . ASN A 1 87 ? 24.576 7.479 -36.500 1.00 95.69 87 ASN A CA 1
ATOM 643 C C . ASN A 1 87 ? 24.502 7.431 -38.039 1.00 95.69 87 ASN A C 1
ATOM 645 O O . ASN A 1 87 ? 24.899 8.404 -38.673 1.00 95.69 87 ASN A O 1
ATOM 649 N N . HIS A 1 88 ? 24.001 6.332 -38.614 1.00 93.19 88 HIS A N 1
ATOM 650 C CA . HIS A 1 88 ? 23.786 6.147 -40.048 1.00 93.19 88 HIS A CA 1
ATOM 651 C C . HIS A 1 88 ? 22.410 5.535 -40.322 1.00 93.19 88 HIS A C 1
ATOM 653 O O . HIS A 1 88 ? 21.865 4.799 -39.497 1.00 93.19 88 HIS A O 1
ATOM 659 N N . GLN A 1 89 ? 21.849 5.833 -41.490 1.00 94.12 89 GLN A N 1
ATOM 660 C CA . GLN A 1 89 ? 20.606 5.242 -41.984 1.00 94.12 89 GLN A CA 1
ATOM 661 C C . GLN A 1 89 ? 20.895 4.101 -42.963 1.00 94.12 89 GLN A C 1
ATOM 663 O O . GLN A 1 89 ? 21.979 3.999 -43.538 1.00 94.12 89 GLN A O 1
ATOM 668 N N . ALA A 1 90 ? 19.913 3.225 -43.174 1.00 93.19 90 ALA A N 1
ATOM 669 C CA . ALA A 1 90 ? 20.016 2.207 -44.209 1.00 93.19 90 ALA A CA 1
ATOM 670 C C . ALA A 1 90 ? 20.194 2.865 -45.592 1.00 93.19 90 ALA A C 1
ATOM 672 O O . ALA A 1 90 ? 19.475 3.798 -45.942 1.00 93.19 90 ALA A O 1
ATOM 673 N N . GLY A 1 91 ? 21.149 2.366 -46.376 1.00 90.12 91 GLY A N 1
ATOM 674 C CA . GLY A 1 91 ? 21.547 2.946 -47.660 1.00 90.12 91 GLY A CA 1
ATOM 675 C C . GLY A 1 91 ? 22.721 3.926 -47.576 1.00 90.12 91 GLY A C 1
ATOM 676 O O . GLY A 1 91 ? 23.341 4.191 -48.608 1.00 90.12 91 GLY A O 1
ATOM 677 N N . ASP A 1 92 ? 23.089 4.397 -46.378 1.00 91.19 92 ASP A N 1
ATOM 678 C CA . ASP A 1 92 ? 24.266 5.245 -46.203 1.00 91.19 92 ASP A CA 1
ATOM 679 C C . ASP A 1 92 ? 25.535 4.500 -46.614 1.00 91.19 92 ASP A C 1
ATOM 681 O O . ASP A 1 92 ? 25.750 3.330 -46.276 1.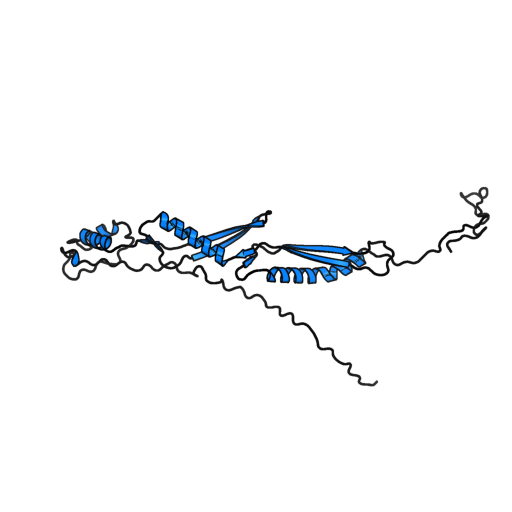00 91.19 92 ASP A O 1
ATOM 685 N N . ARG A 1 93 ? 26.424 5.210 -47.312 1.00 92.75 93 ARG A N 1
ATOM 686 C CA . ARG A 1 93 ? 27.765 4.722 -47.630 1.00 92.75 93 ARG A CA 1
ATOM 687 C C . ARG A 1 93 ? 28.646 4.811 -46.384 1.00 92.75 93 ARG A C 1
ATOM 689 O O . ARG A 1 93 ? 29.318 5.817 -46.169 1.00 92.75 93 ARG A O 1
ATOM 696 N N . ALA A 1 94 ? 28.668 3.746 -45.591 1.00 91.44 94 ALA A N 1
ATOM 697 C CA . ALA A 1 94 ? 29.519 3.624 -44.413 1.00 91.44 94 ALA A CA 1
ATOM 698 C C . ALA A 1 94 ? 30.035 2.189 -44.255 1.00 91.44 94 ALA A C 1
ATOM 700 O O . ALA A 1 94 ? 29.375 1.220 -44.621 1.00 91.44 94 ALA A O 1
ATOM 701 N N . THR A 1 95 ? 31.241 2.054 -43.704 1.00 91.00 95 THR A N 1
ATOM 702 C CA . THR A 1 95 ? 31.862 0.751 -43.408 1.00 91.00 95 THR A CA 1
ATOM 703 C C . THR A 1 95 ? 31.664 0.315 -41.957 1.00 91.00 95 THR A C 1
ATOM 705 O O . THR A 1 95 ? 31.988 -0.816 -41.611 1.00 91.00 95 THR A O 1
ATOM 708 N N . SER A 1 96 ? 31.164 1.206 -41.100 1.00 91.75 96 SER A N 1
ATOM 709 C CA . SER A 1 96 ? 30.825 0.938 -39.705 1.00 91.75 96 SER A CA 1
ATOM 710 C C . SER A 1 96 ? 29.588 1.736 -39.304 1.00 91.75 96 SER A C 1
ATOM 712 O O . SER A 1 96 ? 29.320 2.811 -39.839 1.00 91.75 96 SER A O 1
ATOM 714 N N . VAL A 1 97 ? 28.835 1.196 -38.349 1.00 93.25 97 VAL A N 1
ATOM 715 C CA . VAL A 1 97 ? 27.636 1.821 -37.796 1.00 93.25 97 VAL A CA 1
ATOM 716 C C . VAL A 1 97 ? 27.680 1.731 -36.277 1.00 93.25 97 VAL A C 1
ATOM 718 O O . VAL A 1 97 ? 28.017 0.689 -35.713 1.00 93.25 97 VAL A O 1
ATOM 721 N N . THR A 1 98 ? 27.339 2.829 -35.614 1.00 95.62 98 THR A N 1
ATOM 722 C CA . THR A 1 98 ? 27.153 2.882 -34.167 1.00 95.62 98 THR A CA 1
ATOM 723 C C . THR A 1 98 ? 25.660 2.912 -33.893 1.00 95.62 98 THR A C 1
ATOM 725 O O . THR A 1 98 ? 24.937 3.783 -34.383 1.00 95.62 98 THR A O 1
ATOM 728 N N . VAL A 1 99 ? 25.197 1.946 -33.106 1.00 95.81 99 VAL A N 1
ATOM 729 C CA . VAL A 1 99 ? 23.801 1.831 -32.685 1.00 95.81 99 VAL A CA 1
ATOM 730 C C . VAL A 1 99 ? 23.727 2.084 -31.190 1.00 95.81 99 VAL A C 1
ATOM 732 O O . VAL A 1 99 ? 24.398 1.416 -30.404 1.00 95.81 99 VAL A O 1
ATOM 735 N N . THR A 1 100 ? 22.888 3.035 -30.801 1.00 95.81 100 THR A N 1
ATOM 736 C CA . THR A 1 100 ? 22.611 3.358 -29.405 1.00 95.81 100 THR A CA 1
ATOM 737 C C . THR A 1 100 ? 21.241 2.810 -29.049 1.00 95.81 100 THR A C 1
ATOM 739 O O . THR A 1 100 ? 20.243 3.121 -29.697 1.00 95.81 100 THR A O 1
ATOM 742 N N . VAL A 1 101 ? 21.184 1.995 -27.999 1.00 96.12 101 VAL A N 1
ATOM 743 C CA . VAL A 1 101 ? 19.928 1.485 -27.447 1.00 96.12 101 VAL A CA 1
ATOM 744 C C . VAL A 1 101 ? 19.747 2.069 -26.054 1.00 96.12 101 VAL A C 1
ATOM 746 O O . VAL A 1 101 ? 20.621 1.941 -25.201 1.00 96.12 101 VAL A O 1
ATOM 749 N N . THR A 1 102 ? 18.605 2.701 -25.816 1.00 96.06 102 THR A N 1
ATOM 750 C CA . THR A 1 102 ? 18.214 3.224 -24.505 1.00 96.06 102 THR A CA 1
ATOM 751 C C . THR A 1 102 ? 17.042 2.408 -23.988 1.00 96.06 102 THR A C 1
ATOM 753 O O . THR A 1 102 ? 16.070 2.215 -24.712 1.00 96.06 102 THR A O 1
ATOM 756 N N . ALA A 1 103 ? 17.118 1.937 -22.745 1.00 96.44 103 ALA A N 1
ATOM 757 C CA . ALA A 1 103 ? 15.999 1.307 -22.056 1.00 96.44 103 ALA A CA 1
ATOM 758 C C . ALA A 1 103 ? 15.488 2.244 -20.958 1.00 96.44 103 ALA A C 1
ATOM 760 O O . ALA A 1 103 ? 16.268 2.741 -20.148 1.00 96.44 103 ALA A O 1
ATOM 761 N N . THR A 1 104 ? 14.178 2.466 -20.925 1.00 95.50 104 THR A N 1
ATOM 762 C CA . THR A 1 104 ? 13.517 3.293 -19.914 1.00 95.50 104 THR A CA 1
ATOM 763 C C . THR A 1 104 ? 12.444 2.461 -19.242 1.00 95.50 104 THR A C 1
ATOM 765 O O . THR A 1 104 ? 11.538 1.971 -19.915 1.00 95.50 104 THR A O 1
ATOM 768 N N . CYS A 1 105 ? 12.548 2.309 -17.924 1.00 96.00 105 CYS A N 1
ATOM 769 C CA . CYS A 1 105 ? 11.550 1.644 -17.098 1.00 96.00 105 CYS A CA 1
ATOM 770 C C . CYS A 1 105 ? 10.943 2.643 -16.114 1.00 96.00 105 CYS A C 1
ATOM 772 O O . CYS A 1 105 ? 11.662 3.446 -15.523 1.00 96.00 105 CYS A O 1
ATOM 774 N N . SER A 1 106 ? 9.633 2.564 -15.917 1.00 94.19 106 SER A N 1
ATOM 775 C CA . SER A 1 106 ? 8.906 3.347 -14.922 1.00 94.19 106 SER A CA 1
ATOM 776 C C . SER A 1 106 ? 7.886 2.479 -14.193 1.00 94.19 106 SER A C 1
ATOM 778 O O . SER A 1 106 ? 7.367 1.492 -14.725 1.00 94.19 106 SER A O 1
ATOM 780 N N . GLY A 1 107 ? 7.606 2.829 -12.945 1.00 93.56 107 GLY A N 1
ATOM 781 C CA . GLY A 1 107 ? 6.635 2.130 -12.122 1.00 93.56 107 GLY A CA 1
ATOM 782 C C . GLY A 1 107 ? 6.284 2.959 -10.902 1.00 93.56 107 GLY A C 1
ATOM 783 O O . GLY A 1 107 ? 7.156 3.597 -10.323 1.00 93.56 107 GLY A O 1
ATOM 784 N N . GLU A 1 108 ? 5.012 2.918 -10.521 1.00 95.50 108 GLU A N 1
ATOM 785 C CA . GLU A 1 108 ? 4.538 3.558 -9.299 1.00 95.50 108 GLU A CA 1
ATOM 786 C C . GLU A 1 108 ? 4.744 2.633 -8.109 1.00 95.50 108 GLU A C 1
ATOM 788 O O . GLU A 1 108 ? 4.508 1.420 -8.200 1.00 95.50 108 GLU A O 1
ATOM 793 N N . VAL A 1 109 ? 5.151 3.215 -6.988 1.00 95.81 109 VAL A N 1
ATOM 794 C CA . VAL A 1 109 ? 5.376 2.514 -5.726 1.00 95.81 109 VAL A CA 1
ATOM 795 C C . VAL A 1 109 ? 4.520 3.109 -4.620 1.00 95.81 109 VAL A C 1
ATOM 797 O O . VAL A 1 109 ? 4.047 4.239 -4.714 1.00 95.81 109 VAL A O 1
ATOM 800 N N . TYR A 1 110 ? 4.317 2.338 -3.562 1.00 95.94 110 TYR A N 1
ATOM 801 C CA . TYR A 1 110 ? 3.716 2.823 -2.330 1.00 95.94 110 TYR A CA 1
ATOM 802 C C . TYR A 1 110 ? 4.405 2.212 -1.117 1.00 95.94 110 TYR A C 1
ATOM 804 O O . TYR A 1 110 ? 4.856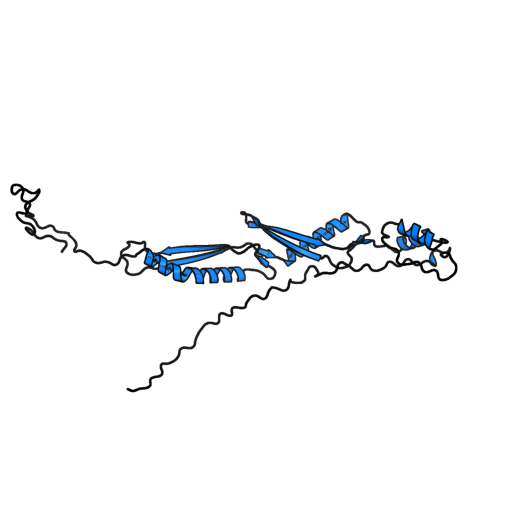 1.067 -1.169 1.00 95.94 110 TYR A O 1
ATOM 812 N N . ASP A 1 111 ? 4.431 2.957 -0.016 1.00 96.06 111 ASP A N 1
ATOM 813 C CA . ASP A 1 111 ? 4.935 2.476 1.265 1.00 96.06 111 ASP A CA 1
ATOM 814 C C . ASP A 1 111 ? 3.877 1.601 1.959 1.00 96.06 111 ASP A C 1
ATOM 816 O O . ASP A 1 111 ? 2.786 2.054 2.329 1.00 96.06 111 ASP A O 1
ATOM 820 N N . GLN A 1 112 ? 4.184 0.312 2.103 1.00 95.19 112 GLN A N 1
ATOM 821 C CA . GLN A 1 112 ? 3.254 -0.678 2.643 1.00 95.19 112 GLN A CA 1
ATOM 822 C C . GLN A 1 112 ? 2.946 -0.449 4.125 1.00 95.19 112 GLN A C 1
ATOM 824 O O . GLN A 1 112 ? 1.833 -0.740 4.570 1.00 95.19 112 GLN A O 1
ATOM 829 N N . LEU A 1 113 ? 3.927 0.019 4.895 1.00 94.00 113 LEU A N 1
ATOM 830 C CA . LEU A 1 113 ? 3.791 0.220 6.333 1.00 94.00 113 LEU A CA 1
ATOM 831 C C . LEU A 1 113 ? 2.911 1.438 6.610 1.00 94.00 113 LEU A C 1
ATOM 833 O O . LEU A 1 113 ? 1.934 1.346 7.348 1.00 94.00 113 LEU A O 1
ATOM 837 N N . SER A 1 114 ? 3.204 2.547 5.945 1.00 94.38 114 SER A N 1
ATOM 838 C CA . SER A 1 114 ? 2.481 3.809 6.045 1.00 94.38 114 SER A CA 1
ATOM 839 C C . SER A 1 114 ? 1.027 3.641 5.628 1.00 94.38 114 SER A C 1
ATOM 841 O O . SER A 1 114 ? 0.137 4.093 6.343 1.00 94.38 114 SER A O 1
ATOM 843 N N . ALA A 1 115 ? 0.756 2.919 4.533 1.00 96.00 115 ALA A N 1
ATOM 844 C CA . ALA A 1 115 ? -0.615 2.639 4.103 1.00 96.00 115 ALA A CA 1
ATOM 845 C C . ALA A 1 115 ? -1.425 1.888 5.177 1.00 96.00 115 ALA A C 1
ATOM 847 O O . ALA A 1 115 ? -2.584 2.216 5.432 1.00 96.00 115 ALA A O 1
ATOM 848 N N . ARG A 1 116 ? -0.809 0.900 5.839 1.00 95.69 116 ARG A N 1
ATOM 849 C CA . ARG A 1 116 ? -1.431 0.148 6.938 1.00 95.69 116 ARG A CA 1
ATOM 850 C C . ARG A 1 116 ? -1.647 1.022 8.172 1.00 95.69 116 ARG A C 1
ATOM 852 O O . ARG A 1 116 ? -2.739 1.006 8.729 1.00 95.69 116 ARG A O 1
ATOM 859 N N . THR A 1 117 ? -0.649 1.808 8.568 1.00 95.38 117 THR A N 1
ATOM 860 C CA . THR A 1 117 ? -0.745 2.720 9.718 1.00 95.38 117 THR A CA 1
ATOM 861 C C . THR A 1 117 ? -1.852 3.751 9.521 1.00 95.38 117 THR A C 1
ATOM 863 O O . THR A 1 117 ? -2.713 3.880 10.385 1.00 95.38 117 THR A O 1
ATOM 866 N N . ILE A 1 118 ? -1.914 4.393 8.349 1.00 96.06 118 ILE A N 1
ATOM 867 C CA . ILE A 1 118 ? -2.971 5.359 8.016 1.00 96.06 118 ILE A CA 1
ATOM 868 C C . ILE A 1 118 ? -4.354 4.708 8.134 1.00 96.06 118 ILE A C 1
ATOM 870 O O . ILE A 1 118 ? -5.254 5.283 8.740 1.00 96.06 118 ILE A O 1
ATOM 874 N N . ALA A 1 119 ? -4.537 3.499 7.594 1.00 96.75 119 ALA A N 1
ATOM 875 C CA . ALA A 1 119 ? -5.815 2.796 7.686 1.00 96.75 119 ALA A CA 1
ATOM 876 C C . ALA A 1 119 ? -6.203 2.465 9.139 1.00 96.75 119 ALA A C 1
ATOM 878 O O . ALA A 1 119 ? -7.367 2.613 9.517 1.00 96.75 119 ALA A O 1
ATOM 879 N N . ALA A 1 120 ? -5.237 2.047 9.963 1.00 96.25 120 ALA A N 1
ATOM 880 C CA . ALA A 1 120 ? -5.471 1.772 11.377 1.00 96.25 120 ALA A CA 1
ATOM 881 C C . ALA A 1 120 ? -5.853 3.042 12.157 1.00 96.25 120 ALA A C 1
ATOM 883 O O . ALA A 1 120 ? -6.809 3.018 12.936 1.00 96.25 120 ALA A O 1
ATOM 884 N N . ASP A 1 121 ? -5.158 4.152 11.911 1.00 95.44 121 ASP A N 1
ATOM 885 C CA . ASP A 1 121 ? -5.419 5.437 12.562 1.00 95.44 121 ASP A CA 1
ATOM 886 C C . ASP A 1 121 ? -6.779 6.017 12.163 1.00 95.44 121 ASP A C 1
ATOM 888 O O . ASP A 1 121 ? -7.501 6.544 13.015 1.00 95.44 121 ASP A O 1
ATOM 892 N N . LEU A 1 122 ? -7.167 5.873 10.890 1.00 95.94 122 LEU A N 1
ATOM 893 C CA . LEU A 1 122 ? -8.493 6.259 10.407 1.00 95.94 122 LEU A CA 1
ATOM 894 C C . LEU A 1 122 ? -9.594 5.453 11.103 1.00 95.94 122 LEU A C 1
ATOM 896 O O . LEU A 1 122 ? -10.541 6.047 11.621 1.00 95.94 122 LEU A O 1
ATOM 900 N N . LEU A 1 123 ? -9.450 4.124 11.180 1.00 95.50 123 LEU A N 1
ATOM 901 C CA . LEU A 1 123 ? -10.420 3.269 11.871 1.00 95.50 123 LEU A CA 1
ATOM 902 C C . LEU A 1 123 ? -10.546 3.648 13.352 1.00 95.50 123 LEU A C 1
ATOM 904 O O . LEU A 1 123 ? -11.657 3.759 13.875 1.00 95.50 123 LEU A O 1
ATOM 908 N N . LYS A 1 124 ? -9.412 3.866 14.025 1.00 93.75 124 LYS A N 1
ATOM 909 C CA . LYS A 1 124 ? -9.390 4.261 15.434 1.00 93.75 124 LYS A CA 1
ATOM 910 C C . LYS A 1 124 ? -10.075 5.607 15.651 1.00 93.75 124 LYS A C 1
ATOM 912 O O . LYS A 1 124 ? -10.969 5.705 16.483 1.00 93.75 124 LYS A O 1
ATOM 917 N N . THR A 1 125 ? -9.711 6.611 14.861 1.00 92.88 125 THR A N 1
ATOM 918 C CA . THR A 1 125 ? -10.255 7.971 14.975 1.00 92.88 125 THR A CA 1
ATOM 919 C C . THR A 1 125 ? -11.768 8.003 14.767 1.00 92.88 125 THR A C 1
ATOM 921 O O . THR A 1 125 ? -12.470 8.705 15.494 1.00 92.88 125 THR A O 1
ATOM 924 N N . GLU A 1 126 ? -12.284 7.259 13.789 1.00 91.88 126 GLU A N 1
ATOM 925 C CA . GLU A 1 126 ? -13.723 7.217 13.511 1.00 91.88 126 GLU A CA 1
ATOM 926 C C . GLU A 1 126 ? -14.503 6.493 14.618 1.00 91.88 126 GLU A C 1
ATOM 928 O O . GLU A 1 126 ? -15.577 6.935 15.039 1.00 91.88 126 GLU A O 1
ATOM 933 N N . THR A 1 127 ? -13.931 5.408 15.147 1.00 89.75 127 THR A N 1
ATOM 934 C CA . THR A 1 127 ? -14.566 4.612 16.204 1.00 89.75 127 THR A CA 1
ATOM 935 C C . THR A 1 127 ? -14.575 5.352 17.539 1.00 89.75 127 THR A C 1
ATOM 937 O O . THR A 1 127 ? -15.603 5.357 18.215 1.00 89.75 127 THR A O 1
ATOM 940 N N . ASP A 1 128 ? -13.477 6.025 17.892 1.00 87.50 128 ASP A N 1
ATOM 941 C CA . ASP A 1 128 ? -13.354 6.782 19.143 1.00 87.50 128 ASP A CA 1
ATOM 942 C C . ASP A 1 128 ? -14.348 7.962 19.193 1.00 87.50 128 ASP A C 1
ATOM 944 O O . ASP A 1 128 ? -14.849 8.309 20.263 1.00 87.50 128 ASP A O 1
ATOM 948 N N . LYS A 1 129 ? -14.697 8.551 18.039 1.00 89.19 129 LYS A N 1
ATOM 949 C CA . LYS A 1 129 ? -15.739 9.592 17.939 1.00 89.19 129 LYS A CA 1
ATOM 950 C C . LYS A 1 129 ? -17.153 9.036 18.092 1.00 89.19 129 LYS A C 1
ATOM 952 O O . LYS A 1 129 ? -18.002 9.687 18.696 1.00 89.19 129 LYS A O 1
ATOM 957 N N . SER A 1 130 ? -17.407 7.861 17.522 1.00 87.81 130 SER A N 1
ATOM 958 C CA . SER A 1 130 ? -18.761 7.310 17.392 1.00 87.81 130 SER A CA 1
ATOM 959 C C . SER A 1 130 ? -19.184 6.420 18.565 1.00 87.81 130 SER A C 1
ATOM 961 O O . SER A 1 130 ? -20.377 6.192 18.746 1.00 87.81 130 SER A O 1
ATOM 963 N N . ASN A 1 131 ? -18.238 5.924 19.373 1.00 86.56 131 ASN A N 1
ATOM 964 C CA . ASN A 1 131 ? -18.498 4.952 20.443 1.00 86.56 131 ASN A CA 1
ATOM 965 C C . ASN A 1 131 ? -17.904 5.388 21.796 1.00 86.56 131 ASN A C 1
ATOM 967 O O . ASN A 1 131 ? -16.958 4.767 22.294 1.00 86.56 131 ASN A O 1
ATOM 971 N N . PRO A 1 132 ? -18.455 6.437 22.434 1.00 85.81 132 PRO A N 1
ATOM 972 C CA . PRO A 1 132 ? -17.990 6.865 23.746 1.00 85.81 132 PRO A CA 1
ATOM 973 C C . PRO A 1 132 ? -18.121 5.733 24.775 1.00 85.81 132 PRO A C 1
ATOM 975 O O . PRO A 1 132 ? -19.106 4.997 24.807 1.00 85.81 132 PRO A O 1
ATOM 978 N N . GLY A 1 133 ? -17.111 5.598 25.634 1.00 87.44 133 GLY A N 1
ATOM 979 C CA . GLY A 1 133 ? -17.059 4.551 26.659 1.00 87.44 133 GLY A CA 1
ATOM 980 C C . GLY A 1 133 ? -16.495 3.214 26.175 1.00 87.44 133 GLY A C 1
ATOM 981 O O . GLY A 1 133 ? -16.263 2.337 27.002 1.00 87.44 133 GLY A O 1
ATOM 982 N N . PHE A 1 134 ? -16.211 3.051 24.883 1.00 91.00 134 PHE A N 1
ATOM 983 C CA . PHE A 1 134 ? -15.469 1.903 24.372 1.00 91.00 134 PHE A CA 1
ATOM 98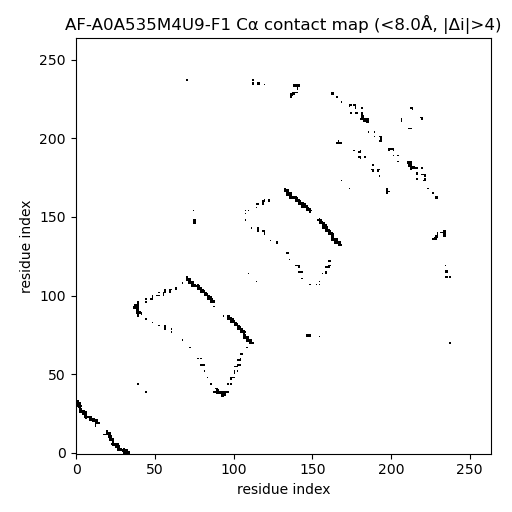4 C C . PHE A 1 134 ? -13.985 2.231 24.192 1.00 91.00 134 PHE A C 1
ATOM 986 O O . PHE A 1 134 ? -13.620 3.352 23.852 1.00 91.00 134 PHE A O 1
ATOM 993 N N . ALA A 1 135 ? -13.126 1.233 24.388 1.00 90.06 135 ALA A N 1
ATOM 994 C CA . ALA A 1 135 ? -11.699 1.330 24.099 1.00 90.06 135 ALA A CA 1
ATOM 995 C C . ALA A 1 135 ? -11.227 0.112 23.304 1.00 90.06 135 ALA A C 1
ATOM 997 O O . ALA A 1 135 ? -11.737 -0.996 23.490 1.00 90.06 135 ALA A O 1
ATOM 998 N N . LEU A 1 136 ? -10.241 0.322 22.433 1.00 91.19 136 LEU A N 1
ATOM 999 C CA . LEU A 1 136 ? -9.604 -0.744 21.666 1.00 91.19 136 LEU A CA 1
ATOM 1000 C C . LEU A 1 136 ? -9.000 -1.795 22.613 1.00 91.19 136 LEU A C 1
ATOM 1002 O O . LEU A 1 136 ? -8.223 -1.458 23.507 1.00 91.19 136 LEU A O 1
ATOM 1006 N N . THR A 1 137 ? -9.323 -3.067 22.383 1.00 89.25 137 THR A N 1
ATOM 1007 C CA . THR A 1 137 ? -8.651 -4.214 23.003 1.00 89.25 137 THR A CA 1
ATOM 1008 C C . THR A 1 137 ? -7.755 -4.912 21.979 1.00 89.25 137 THR A C 1
ATOM 1010 O O . THR A 1 137 ? -8.167 -5.224 20.859 1.00 89.25 137 THR A O 1
ATOM 1013 N N . GLY A 1 138 ? -6.505 -5.170 22.363 1.00 87.12 138 GLY A N 1
ATOM 1014 C CA . GLY A 1 138 ? -5.502 -5.754 21.475 1.00 87.12 138 GLY A CA 1
ATOM 1015 C C . GLY A 1 138 ? -5.059 -4.806 20.356 1.00 87.12 138 GLY A C 1
ATOM 1016 O O . GLY A 1 138 ? -4.896 -3.607 20.573 1.00 87.12 138 GLY A O 1
ATOM 1017 N N . ASN A 1 139 ? -4.825 -5.365 19.166 1.00 87.38 139 ASN A N 1
ATOM 1018 C CA . ASN A 1 139 ? -4.274 -4.647 18.017 1.00 87.38 139 ASN A CA 1
ATOM 1019 C C . ASN A 1 139 ? -5.313 -4.477 16.906 1.00 87.38 139 ASN A C 1
ATOM 1021 O O . ASN A 1 139 ? -6.194 -5.319 16.729 1.00 87.38 139 ASN A O 1
ATOM 1025 N N . ILE A 1 140 ? -5.141 -3.431 16.097 1.00 92.62 140 ILE A N 1
ATOM 1026 C CA . ILE A 1 140 ? -5.816 -3.323 14.803 1.00 92.62 140 ILE A CA 1
ATOM 1027 C C . ILE A 1 140 ? -5.061 -4.196 13.797 1.00 92.62 140 ILE A C 1
ATOM 1029 O O . ILE A 1 140 ? -3.837 -4.089 13.652 1.00 92.62 140 ILE A O 1
ATOM 1033 N N . LEU A 1 141 ? -5.799 -5.052 13.098 1.00 93.44 141 LEU A N 1
ATOM 1034 C CA . LEU A 1 141 ? -5.305 -5.853 11.987 1.00 93.44 141 LEU A CA 1
ATOM 1035 C C . LEU A 1 141 ? -5.568 -5.103 10.690 1.00 93.44 141 LEU A C 1
ATOM 1037 O O . LEU A 1 141 ? -6.696 -4.686 10.430 1.00 93.44 141 LEU A O 1
ATOM 1041 N N . THR A 1 142 ? -4.533 -4.960 9.872 1.00 94.94 142 THR A N 1
ATOM 1042 C CA . THR A 1 142 ? -4.624 -4.312 8.564 1.00 94.94 142 THR A CA 1
ATOM 1043 C C . THR A 1 142 ? -4.159 -5.259 7.476 1.00 94.94 142 THR A C 1
ATOM 1045 O O . THR A 1 142 ? -3.165 -5.963 7.650 1.00 94.94 142 THR A O 1
ATOM 1048 N N . THR A 1 143 ? -4.853 -5.280 6.341 1.00 94.25 143 THR A N 1
ATOM 1049 C CA . THR A 1 143 ? -4.485 -6.069 5.158 1.00 94.25 143 THR A CA 1
ATOM 1050 C C . THR A 1 143 ? -4.653 -5.221 3.911 1.00 94.25 143 THR A C 1
ATOM 1052 O O . THR A 1 143 ? -5.735 -4.717 3.641 1.00 94.25 143 THR A O 1
ATOM 1055 N N . ILE A 1 144 ? -3.584 -5.070 3.130 1.00 94.62 144 ILE A N 1
ATOM 1056 C CA . ILE A 1 144 ? -3.669 -4.410 1.825 1.00 94.62 144 ILE A CA 1
ATOM 1057 C C . ILE A 1 144 ? -4.356 -5.380 0.868 1.00 94.62 144 ILE A C 1
ATOM 1059 O O . ILE A 1 144 ? -3.810 -6.442 0.580 1.00 94.62 144 ILE A O 1
ATOM 1063 N N . ILE A 1 145 ? -5.555 -5.025 0.415 1.00 95.88 145 ILE A N 1
ATOM 1064 C CA . ILE A 1 145 ? -6.355 -5.847 -0.500 1.00 95.88 145 ILE A CA 1
ATOM 1065 C C . ILE A 1 145 ? -5.941 -5.562 -1.941 1.00 95.88 145 ILE A C 1
ATOM 1067 O O . ILE A 1 145 ? -5.850 -6.468 -2.766 1.00 95.88 145 ILE A O 1
ATOM 1071 N N . GLN A 1 146 ? -5.712 -4.286 -2.249 1.00 94.00 146 GLN A N 1
ATOM 1072 C CA . GLN A 1 146 ? -5.494 -3.835 -3.613 1.00 94.00 146 GLN A CA 1
ATOM 1073 C C . GLN A 1 146 ? -4.676 -2.547 -3.636 1.00 94.00 146 GLN A C 1
ATOM 1075 O O . GLN A 1 146 ? -4.841 -1.676 -2.784 1.00 94.00 146 GLN A O 1
ATOM 1080 N N . ALA A 1 147 ? -3.834 -2.407 -4.654 1.00 96.12 147 ALA A N 1
ATOM 1081 C CA . ALA A 1 147 ? -3.218 -1.147 -5.033 1.00 96.12 147 ALA A CA 1
ATOM 1082 C C . ALA A 1 147 ? -3.397 -0.955 -6.543 1.00 96.12 147 ALA A C 1
ATOM 1084 O O . ALA A 1 147 ? -3.188 -1.883 -7.324 1.00 96.12 147 ALA A O 1
ATOM 1085 N N . THR A 1 148 ? -3.799 0.239 -6.965 1.00 95.31 148 THR A N 1
ATOM 1086 C CA . THR A 1 148 ? -3.975 0.594 -8.381 1.00 95.31 148 THR A CA 1
ATOM 1087 C C . THR A 1 148 ? -3.426 1.979 -8.650 1.00 95.31 148 THR A C 1
ATOM 1089 O O . THR A 1 148 ? -3.538 2.850 -7.797 1.00 95.31 148 THR A O 1
ATOM 1092 N N . ALA A 1 149 ? -2.886 2.199 -9.844 1.00 93.88 149 ALA A N 1
ATOM 1093 C CA . ALA A 1 149 ? -2.458 3.514 -10.304 1.00 93.88 149 ALA A CA 1
ATOM 1094 C C . ALA A 1 149 ? -3.247 3.888 -11.557 1.00 93.88 149 ALA A C 1
ATOM 1096 O O . ALA A 1 149 ? -3.390 3.059 -12.465 1.00 93.88 149 ALA A O 1
ATOM 1097 N N . ASP A 1 150 ? -3.759 5.114 -11.606 1.00 90.06 150 ASP A N 1
ATOM 1098 C CA . ASP A 1 150 ? -4.420 5.636 -12.800 1.00 90.06 150 ASP A CA 1
ATOM 1099 C C . ASP A 1 150 ? -3.412 6.190 -13.828 1.00 90.06 150 ASP A C 1
ATOM 1101 O O . ASP A 1 150 ? -2.195 6.128 -13.648 1.00 90.06 150 ASP A O 1
ATOM 1105 N N . LYS A 1 151 ? -3.919 6.721 -14.949 1.00 87.12 151 LYS A N 1
ATOM 1106 C CA . LYS A 1 151 ? -3.080 7.286 -16.022 1.00 87.12 151 LYS A CA 1
ATOM 1107 C C . LYS A 1 151 ? -2.337 8.566 -15.620 1.00 87.12 151 LYS A C 1
ATOM 1109 O O . LYS A 1 151 ? -1.404 8.943 -16.318 1.00 87.12 151 LYS A O 1
ATOM 1114 N N . SER A 1 152 ? -2.762 9.234 -14.548 1.00 87.38 152 SER A N 1
ATOM 1115 C CA . SER A 1 152 ? -2.125 10.443 -14.014 1.00 87.38 152 SER A CA 1
ATOM 1116 C C . SER A 1 152 ? -1.012 10.136 -13.007 1.00 87.38 152 SER A C 1
ATOM 1118 O O . SER A 1 152 ? -0.370 11.060 -12.522 1.00 87.38 152 SER A O 1
ATOM 1120 N N . GLY A 1 153 ? -0.777 8.854 -12.698 1.00 85.38 153 GLY A N 1
ATOM 1121 C CA . GLY A 1 153 ? 0.172 8.428 -11.666 1.00 85.38 153 GLY A CA 1
ATOM 1122 C C . GLY A 1 153 ? -0.421 8.453 -10.256 1.00 85.38 153 GLY A C 1
ATOM 1123 O O . GLY A 1 153 ? 0.280 8.191 -9.283 1.00 85.38 153 GLY A O 1
ATOM 1124 N N . LYS A 1 154 ? -1.725 8.728 -10.104 1.00 92.00 154 LYS A N 1
ATOM 1125 C CA . LYS A 1 154 ? -2.365 8.706 -8.788 1.00 92.00 154 LYS A CA 1
ATOM 1126 C C . LYS A 1 154 ? -2.549 7.264 -8.330 1.00 92.00 154 LYS A C 1
ATOM 1128 O O . LYS A 1 154 ? -3.287 6.488 -8.943 1.00 92.00 154 LYS A O 1
ATOM 1133 N N . VAL A 1 155 ? -1.913 6.928 -7.212 1.00 94.56 155 VAL A N 1
ATOM 1134 C CA . VAL A 1 155 ? -2.029 5.620 -6.566 1.00 94.56 155 VAL A CA 1
ATOM 1135 C C . VAL A 1 155 ? -3.217 5.611 -5.602 1.00 94.56 155 VAL A C 1
ATOM 1137 O O . VAL A 1 155 ? -3.361 6.487 -4.754 1.00 94.56 155 VAL A O 1
ATOM 1140 N N . THR A 1 156 ? -4.074 4.602 -5.730 1.00 95.38 156 THR A N 1
ATOM 1141 C CA . THR A 1 156 ? -5.163 4.280 -4.799 1.00 95.38 156 THR A CA 1
ATOM 1142 C C . THR A 1 156 ? -4.864 2.940 -4.144 1.00 95.38 156 THR A C 1
ATOM 1144 O O . THR A 1 156 ? -4.625 1.953 -4.840 1.00 95.38 156 THR A O 1
ATOM 1147 N N . ILE A 1 157 ? -4.887 2.909 -2.814 1.00 96.44 157 ILE A N 1
ATOM 1148 C CA . ILE A 1 157 ? -4.604 1.723 -2.002 1.00 96.44 157 ILE A CA 1
ATOM 1149 C C . ILE A 1 157 ? -5.858 1.409 -1.192 1.00 96.44 157 ILE A C 1
ATOM 1151 O O . ILE A 1 157 ? -6.388 2.280 -0.505 1.00 96.44 157 ILE A O 1
ATOM 1155 N N . VAL A 1 158 ? -6.324 0.167 -1.271 1.00 96.06 158 VAL A N 1
ATOM 1156 C CA . VAL A 1 158 ? -7.455 -0.341 -0.494 1.00 96.06 158 VAL A CA 1
ATOM 1157 C C . VAL A 1 158 ? -6.911 -1.228 0.615 1.00 96.06 158 VAL A C 1
ATOM 1159 O O . VAL A 1 158 ? -6.249 -2.238 0.353 1.00 96.06 158 VAL A O 1
ATOM 1162 N N . VAL A 1 159 ? -7.199 -0.847 1.856 1.00 96.69 159 VAL A N 1
ATOM 1163 C CA . VAL A 1 159 ? -6.741 -1.544 3.058 1.00 96.69 159 VAL A CA 1
ATOM 1164 C C . VAL A 1 159 ? -7.958 -1.959 3.880 1.00 96.69 159 VAL A C 1
ATOM 1166 O O . VAL A 1 159 ? -8.764 -1.116 4.259 1.00 96.69 159 VAL A O 1
ATOM 1169 N N . ASP A 1 160 ? -8.083 -3.256 4.153 1.00 95.44 160 ASP A N 1
ATOM 1170 C CA . ASP A 1 160 ? -9.008 -3.787 5.155 1.00 95.44 160 ASP A CA 1
ATOM 1171 C C . ASP A 1 160 ? -8.420 -3.515 6.537 1.00 95.44 160 ASP A C 1
ATOM 1173 O O . ASP A 1 160 ? -7.278 -3.903 6.793 1.00 95.44 160 ASP A O 1
ATOM 1177 N N . ALA A 1 161 ? -9.173 -2.859 7.414 1.00 95.69 161 ALA A N 1
ATOM 1178 C CA . ALA A 1 161 ? -8.769 -2.578 8.785 1.00 95.69 161 ALA A CA 1
ATOM 1179 C C . ALA A 1 161 ? -9.851 -3.077 9.743 1.00 95.69 161 ALA A C 1
ATOM 1181 O O . ALA A 1 161 ? -11.030 -2.760 9.588 1.00 95.69 161 ALA A O 1
ATOM 1182 N N . LYS A 1 162 ? -9.448 -3.863 10.741 1.00 92.94 162 LYS A N 1
ATOM 1183 C CA . LYS A 1 162 ? -10.347 -4.464 11.732 1.00 92.94 162 LYS A CA 1
ATOM 1184 C C . LYS A 1 162 ? -9.753 -4.303 13.120 1.00 92.94 162 LYS A C 1
ATOM 1186 O O . LYS A 1 162 ? -8.550 -4.455 13.295 1.00 92.94 162 LYS A O 1
ATOM 1191 N N . GLY A 1 163 ? -10.596 -4.035 14.106 1.00 92.44 163 GLY A N 1
ATOM 1192 C CA . GLY A 1 163 ? -10.231 -3.946 15.519 1.00 92.44 163 GLY A CA 1
ATOM 1193 C C . GLY A 1 163 ? -11.412 -4.365 16.389 1.00 92.44 163 GLY A C 1
ATOM 1194 O O . GLY A 1 163 ? -12.539 -4.463 15.900 1.00 92.44 163 GLY A O 1
ATOM 1195 N N . LEU A 1 164 ? -11.156 -4.622 17.670 1.00 90.94 164 LEU A N 1
ATOM 1196 C CA . LEU A 1 164 ? -12.199 -4.916 18.650 1.00 90.94 164 LEU A CA 1
ATOM 1197 C C . LEU A 1 164 ? -12.216 -3.818 19.706 1.00 90.94 164 LEU A C 1
ATOM 1199 O O . LEU A 1 164 ? -11.206 -3.569 20.354 1.00 90.94 164 LEU A O 1
ATOM 1203 N N . TRP A 1 165 ? -13.368 -3.188 19.902 1.00 91.44 165 TRP A N 1
ATOM 1204 C CA . TRP A 1 165 ? -13.576 -2.185 20.939 1.00 91.44 165 TRP A CA 1
ATOM 1205 C C . TRP A 1 165 ? -14.472 -2.767 22.026 1.00 91.44 165 TRP A C 1
ATOM 1207 O O . TRP A 1 165 ? -15.517 -3.347 21.736 1.00 91.44 165 TRP A O 1
ATOM 1217 N N . VAL A 1 166 ? -14.058 -2.621 23.283 1.00 90.75 166 VAL A N 1
ATOM 1218 C CA . VAL A 1 166 ? -14.751 -3.171 24.455 1.00 90.75 166 VAL A CA 1
ATOM 1219 C C . VAL A 1 166 ? -15.143 -2.037 25.385 1.00 90.75 166 VAL A C 1
ATOM 1221 O O . VAL A 1 166 ? -14.348 -1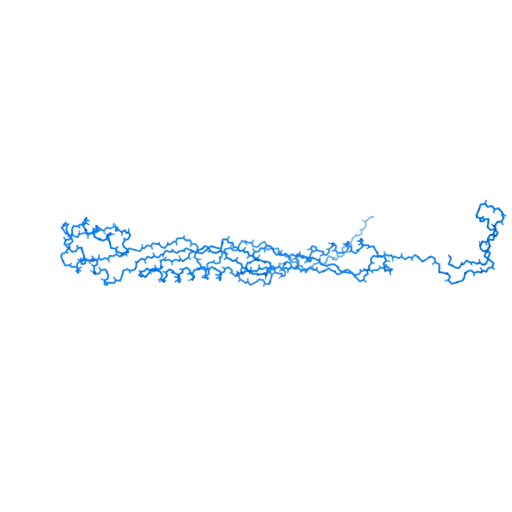.127 25.635 1.00 90.75 166 VAL A O 1
ATOM 1224 N N . TYR A 1 167 ? -16.370 -2.107 25.896 1.00 91.88 167 TYR A N 1
ATOM 1225 C CA . TYR A 1 167 ? -16.904 -1.118 26.819 1.00 91.88 167 TYR A CA 1
ATOM 1226 C C . TYR A 1 167 ? -16.103 -1.099 28.123 1.00 91.88 167 TYR A C 1
ATOM 1228 O O . TYR A 1 167 ? -15.859 -2.138 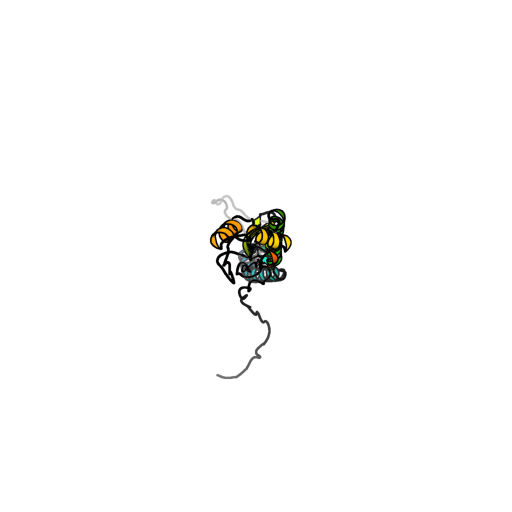28.740 1.00 91.88 167 TYR A O 1
ATOM 1236 N N . GLN A 1 168 ? -15.701 0.091 28.549 1.00 91.19 168 GLN A N 1
ATOM 1237 C CA . GLN A 1 168 ? -14.873 0.309 29.724 1.00 91.19 168 GLN A CA 1
ATOM 1238 C C . GLN A 1 168 ? -15.732 0.800 30.883 1.00 91.19 168 GLN A C 1
ATOM 1240 O O . GLN A 1 168 ? -16.150 1.955 30.926 1.00 91.19 168 GLN A O 1
ATOM 1245 N N . PHE A 1 169 ? -15.959 -0.077 31.861 1.00 92.00 169 PHE A N 1
ATOM 1246 C CA . PHE A 1 169 ? -16.621 0.307 33.103 1.00 92.00 169 PHE A CA 1
ATOM 1247 C C . PHE A 1 169 ? -15.634 0.985 34.054 1.00 92.00 169 PHE A C 1
ATOM 1249 O O . PHE A 1 169 ? -14.711 0.347 34.573 1.00 92.00 169 PHE A O 1
ATOM 1256 N N . ASN A 1 170 ? -15.868 2.262 34.345 1.00 92.19 170 ASN A N 1
ATOM 1257 C CA . ASN A 1 170 ? -15.166 2.963 35.416 1.00 92.19 170 ASN A CA 1
ATOM 1258 C C . ASN A 1 170 ? -15.702 2.549 36.806 1.00 92.19 170 ASN A C 1
ATOM 1260 O O . ASN A 1 170 ? -16.716 1.858 36.934 1.00 92.19 170 ASN A O 1
ATOM 1264 N N . ASN A 1 171 ? -15.025 2.976 37.875 1.00 93.50 171 ASN A N 1
ATOM 1265 C CA . ASN A 1 171 ? -15.386 2.587 39.244 1.00 93.50 171 ASN A CA 1
ATOM 1266 C C . ASN A 1 171 ? -16.782 3.074 39.671 1.00 93.50 171 ASN A C 1
ATOM 1268 O O . ASN A 1 171 ? -17.477 2.361 40.394 1.00 93.50 171 ASN A O 1
ATOM 1272 N N . ALA A 1 172 ? -17.216 4.248 39.203 1.00 93.81 172 ALA A N 1
ATOM 1273 C CA . ALA A 1 172 ? -18.547 4.768 39.506 1.00 93.81 172 ALA A CA 1
ATOM 1274 C C . ALA A 1 172 ? -19.638 3.910 38.849 1.00 93.81 172 ALA A C 1
ATOM 1276 O O . ALA A 1 172 ? -20.595 3.519 39.514 1.00 93.81 172 ALA A O 1
ATOM 1277 N N . GLN A 1 173 ? -19.450 3.528 37.583 1.00 94.56 173 GLN A N 1
ATOM 1278 C CA . GLN A 1 173 ? -20.361 2.631 36.871 1.00 94.56 173 GLN A CA 1
ATOM 1279 C C . GLN A 1 173 ? -20.407 1.249 37.528 1.00 94.56 173 GLN A C 1
ATOM 1281 O O . GLN A 1 173 ? -21.490 0.710 37.725 1.00 94.56 173 GLN A O 1
ATOM 1286 N N . LYS A 1 174 ? -19.263 0.690 37.945 1.00 95.31 174 LYS A N 1
ATOM 1287 C CA . LYS A 1 174 ? -19.228 -0.582 38.693 1.00 95.31 174 LYS A CA 1
ATOM 1288 C C . LYS A 1 174 ? -20.008 -0.503 40.008 1.00 95.31 174 LYS A C 1
ATOM 1290 O O . LYS A 1 174 ? -20.767 -1.418 40.315 1.00 95.31 174 LYS A O 1
ATOM 1295 N N . SER A 1 175 ? -19.862 0.590 40.756 1.00 94.94 175 SER A N 1
ATOM 1296 C CA . SER A 1 175 ? -20.624 0.825 41.990 1.00 94.94 175 SER A CA 1
ATOM 1297 C C . SER A 1 175 ? -22.128 0.948 41.717 1.00 94.94 175 SER A C 1
ATOM 1299 O O . SER A 1 175 ? -22.945 0.351 42.415 1.00 94.94 175 SER A O 1
ATOM 1301 N N . GLN A 1 176 ? -22.507 1.643 40.641 1.00 95.00 176 GLN A N 1
ATOM 1302 C CA . GLN A 1 176 ? -23.903 1.763 40.224 1.00 95.00 176 GLN A CA 1
ATOM 1303 C C . GLN A 1 176 ? -24.500 0.407 39.819 1.00 95.00 176 GLN A C 1
ATOM 1305 O O . GLN A 1 176 ? -25.610 0.084 40.234 1.00 95.00 176 GLN A O 1
ATOM 1310 N N . LEU A 1 177 ? -23.755 -0.418 39.076 1.00 95.81 177 LEU A N 1
ATOM 1311 C CA . LEU A 1 177 ? -24.159 -1.787 38.742 1.00 95.81 177 LEU A CA 1
ATOM 1312 C C . LEU A 1 177 ? -24.375 -2.638 40.000 1.00 95.81 177 LEU A C 1
ATOM 1314 O O . LEU A 1 177 ? -25.379 -3.341 40.085 1.00 95.81 177 LEU A O 1
ATOM 1318 N N . ALA A 1 178 ? -23.477 -2.548 40.988 1.00 96.38 178 ALA A N 1
ATOM 1319 C CA . ALA A 1 178 ? -23.630 -3.232 42.273 1.00 96.38 178 ALA A CA 1
ATOM 1320 C C . ALA A 1 178 ? -24.893 -2.770 43.021 1.00 96.38 178 ALA A C 1
ATOM 1322 O O . ALA A 1 178 ? -25.653 -3.599 43.521 1.00 96.38 178 ALA A O 1
ATOM 1323 N N . ALA A 1 179 ? -25.163 -1.461 43.037 1.00 96.50 179 ALA A N 1
ATOM 1324 C CA . ALA A 1 179 ? -26.345 -0.890 43.679 1.00 96.50 179 ALA A CA 1
ATOM 1325 C C . ALA A 1 179 ? -27.666 -1.363 43.042 1.00 96.50 179 ALA A C 1
ATOM 1327 O O . ALA A 1 179 ? -28.656 -1.533 43.748 1.00 96.50 179 ALA A O 1
ATOM 1328 N N . LEU A 1 180 ? -27.692 -1.627 41.731 1.00 96.56 180 LEU A N 1
ATOM 1329 C CA . LEU A 1 180 ? -28.889 -2.113 41.029 1.00 96.56 180 LEU A CA 1
ATOM 1330 C C . LEU A 1 180 ? -29.300 -3.543 41.422 1.00 96.56 180 LEU A C 1
ATOM 1332 O O . LEU A 1 180 ? -30.460 -3.922 41.235 1.00 96.56 180 LEU A O 1
ATOM 1336 N N . ILE A 1 181 ? -28.370 -4.343 41.949 1.00 96.69 181 ILE A N 1
ATOM 1337 C CA . ILE A 1 181 ? -28.570 -5.779 42.200 1.00 96.69 181 ILE A CA 1
ATOM 1338 C C . ILE A 1 181 ? -28.561 -6.166 43.684 1.00 96.69 181 ILE A C 1
ATOM 1340 O O . ILE A 1 181 ? -28.689 -7.351 43.999 1.00 96.69 181 ILE A O 1
ATOM 1344 N N . VAL A 1 182 ? -28.461 -5.203 44.606 1.00 96.31 182 VAL A N 1
ATOM 1345 C CA . VAL A 1 182 ? -28.519 -5.476 46.053 1.00 96.31 182 VAL A CA 1
ATOM 1346 C C . VAL A 1 182 ? -29.794 -6.236 46.428 1.00 96.31 182 VAL A C 1
ATOM 1348 O O . VAL A 1 182 ? -30.892 -5.933 45.950 1.00 96.31 182 VAL A O 1
ATOM 1351 N N . GLY A 1 183 ? -29.652 -7.268 47.264 1.00 95.12 183 GLY A N 1
ATOM 1352 C CA . GLY A 1 183 ? -30.771 -8.103 47.717 1.00 95.12 183 GLY A CA 1
ATOM 1353 C C . GLY A 1 183 ? -31.460 -8.943 46.631 1.00 95.12 183 GLY A C 1
ATOM 1354 O O . GLY A 1 183 ? -32.445 -9.621 46.926 1.00 95.12 183 GLY A O 1
ATOM 1355 N N . LYS A 1 184 ? -30.997 -8.917 45.374 1.00 96.50 184 LYS A N 1
ATOM 1356 C CA . LYS A 1 184 ? -31.589 -9.708 44.285 1.00 96.50 184 LYS A CA 1
ATOM 1357 C C . LYS A 1 184 ? -31.093 -11.148 44.320 1.00 96.50 184 LYS A C 1
ATOM 1359 O O . LYS A 1 184 ? -29.963 -11.428 44.718 1.00 96.50 184 LYS A O 1
ATOM 1364 N N . THR A 1 185 ? -31.929 -12.069 43.853 1.00 95.44 185 THR A N 1
ATOM 1365 C CA . THR A 1 185 ? -31.479 -13.431 43.523 1.00 95.44 185 THR A CA 1
ATOM 1366 C C . THR A 1 185 ? -30.527 -13.398 42.328 1.00 95.44 185 THR A C 1
ATOM 1368 O O . THR A 1 185 ? -30.541 -12.446 41.545 1.00 95.44 185 THR A O 1
ATOM 1371 N N . GLN A 1 186 ? -29.742 -14.459 42.134 1.00 94.69 186 GLN A N 1
ATOM 1372 C CA . GLN A 1 186 ? -28.852 -14.584 40.976 1.00 94.69 186 GLN A CA 1
ATOM 1373 C C . GLN A 1 186 ? -29.590 -14.368 39.644 1.00 94.69 186 GLN A C 1
ATOM 1375 O O . GLN A 1 186 ? -29.147 -13.565 38.832 1.00 94.69 186 GLN A O 1
ATOM 1380 N N . ALA A 1 187 ? -30.748 -15.006 39.446 1.00 94.31 187 ALA A N 1
ATOM 1381 C CA . ALA A 1 187 ? -31.524 -14.874 38.211 1.00 94.31 187 ALA A CA 1
ATOM 1382 C C . ALA A 1 187 ? -31.995 -13.429 37.958 1.00 94.31 187 ALA A C 1
ATOM 1384 O O . ALA A 1 187 ? -31.878 -12.917 36.845 1.00 94.31 187 ALA A O 1
ATOM 1385 N N . GLN A 1 188 ? -32.479 -12.747 39.000 1.00 96.19 188 GLN A N 1
ATOM 1386 C CA . GLN A 1 188 ? -32.896 -11.345 38.905 1.00 96.19 188 GLN A CA 1
ATOM 1387 C C . GLN A 1 188 ? -31.707 -10.419 38.630 1.00 96.19 188 GLN A C 1
ATOM 1389 O O . GLN A 1 188 ? -31.812 -9.528 37.791 1.00 96.19 188 GLN A O 1
ATOM 1394 N N . ALA A 1 189 ? -30.578 -10.633 39.307 1.00 96.44 189 ALA A N 1
ATOM 1395 C CA . ALA A 1 189 ? -29.366 -9.852 39.099 1.00 96.44 189 ALA A CA 1
ATOM 1396 C C . ALA A 1 189 ? -28.826 -10.023 37.673 1.00 96.44 189 ALA A C 1
ATOM 1398 O O . ALA A 1 189 ? -28.514 -9.031 37.022 1.00 96.44 189 ALA A O 1
ATOM 1399 N N . THR A 1 190 ? -28.790 -11.252 37.151 1.00 95.62 190 THR A N 1
ATOM 1400 C CA . THR A 1 190 ? -28.410 -11.528 35.759 1.00 95.62 190 THR A CA 1
ATOM 1401 C C . THR A 1 190 ? -29.312 -10.783 34.778 1.00 95.62 190 THR A C 1
ATOM 1403 O O . THR A 1 190 ? -28.793 -10.129 33.878 1.00 95.62 190 THR A O 1
ATOM 1406 N N . ALA A 1 191 ? -30.635 -10.820 34.965 1.00 96.00 191 ALA A N 1
ATOM 1407 C CA . ALA A 1 191 ? -31.571 -10.101 34.098 1.00 96.00 191 ALA A CA 1
ATOM 1408 C C . ALA A 1 191 ? -31.362 -8.576 34.144 1.00 96.00 191 ALA A C 1
ATOM 1410 O O . ALA A 1 191 ? -31.363 -7.922 33.104 1.00 96.00 191 ALA A O 1
ATOM 1411 N N . ILE A 1 192 ? -31.131 -8.014 35.336 1.00 96.62 192 ILE A N 1
ATOM 1412 C CA . ILE A 1 192 ? -30.880 -6.577 35.517 1.00 96.62 192 ILE A CA 1
ATOM 1413 C C . ILE A 1 192 ? -29.564 -6.161 34.856 1.00 96.62 192 ILE A C 1
ATOM 1415 O O . ILE A 1 192 ? -29.545 -5.155 34.149 1.00 96.62 192 ILE A O 1
ATOM 1419 N N . LEU A 1 193 ? -28.482 -6.921 35.065 1.00 96.06 193 LEU A N 1
ATOM 1420 C CA . LEU A 1 193 ? -27.162 -6.633 34.497 1.00 96.06 193 LEU A CA 1
ATOM 1421 C C . LEU A 1 193 ? -27.150 -6.784 32.977 1.00 96.06 193 LEU A C 1
ATOM 1423 O O . LEU A 1 193 ? -26.570 -5.943 32.302 1.00 96.06 193 LEU A O 1
ATOM 1427 N N . ALA A 1 194 ? -27.816 -7.806 32.434 1.00 94.94 194 ALA A N 1
ATOM 1428 C CA . ALA A 1 194 ? -27.911 -8.021 30.990 1.00 94.94 194 ALA A CA 1
ATOM 1429 C C . ALA A 1 194 ? -28.633 -6.872 30.263 1.00 94.94 194 ALA A C 1
ATOM 1431 O O . ALA A 1 194 ? -28.420 -6.671 29.073 1.00 94.94 194 ALA A O 1
ATOM 1432 N N . ALA A 1 195 ? -29.466 -6.107 30.974 1.00 95.19 195 ALA A N 1
ATOM 1433 C CA . ALA A 1 195 ? -30.129 -4.923 30.439 1.00 95.19 195 ALA A CA 1
ATOM 1434 C C . ALA A 1 195 ? -29.265 -3.647 30.504 1.00 95.19 195 ALA A C 1
ATOM 1436 O O . ALA A 1 195 ? -29.695 -2.600 30.018 1.00 95.19 195 ALA A O 1
ATOM 1437 N N . GLN A 1 196 ? -28.077 -3.690 31.120 1.00 94.31 196 GLN A N 1
ATOM 1438 C CA . GLN A 1 196 ? -27.233 -2.505 31.277 1.00 94.31 196 GLN A CA 1
ATOM 1439 C C . GLN A 1 196 ? -26.365 -2.257 30.036 1.00 94.31 196 GLN A C 1
ATOM 1441 O O . GLN A 1 196 ? -25.816 -3.203 29.464 1.00 94.31 196 GLN A O 1
ATOM 1446 N N . PRO A 1 197 ? -26.164 -0.986 29.642 1.00 90.38 197 PRO A N 1
ATOM 1447 C CA . PRO A 1 197 ? -25.244 -0.639 28.566 1.00 90.38 197 PRO A CA 1
ATOM 1448 C C . PRO A 1 197 ? -23.842 -1.217 28.793 1.00 90.38 197 PRO A C 1
ATOM 1450 O O . PRO A 1 197 ? -23.298 -1.148 29.896 1.00 90.38 197 PRO A O 1
ATOM 1453 N N . GLY A 1 198 ? -23.255 -1.782 27.736 1.00 89.44 198 GLY A N 1
ATOM 1454 C CA . GLY A 1 198 ? -21.906 -2.354 27.764 1.00 89.44 198 GLY A CA 1
ATOM 1455 C C . GLY A 1 198 ? -21.807 -3.782 28.311 1.00 89.44 198 GLY A C 1
ATOM 1456 O O . GLY A 1 198 ? -20.733 -4.378 28.230 1.00 89.44 198 GLY A O 1
ATOM 1457 N N . VAL A 1 199 ? -22.894 -4.366 28.833 1.00 92.00 199 VAL A N 1
ATOM 1458 C CA . VAL A 1 199 ? -22.907 -5.761 29.302 1.00 92.00 199 VAL A CA 1
ATOM 1459 C C . VAL A 1 199 ? -23.302 -6.693 28.157 1.00 92.00 199 VAL A C 1
ATOM 1461 O O . VAL A 1 199 ? -24.475 -6.851 27.842 1.00 92.00 199 VAL A O 1
ATOM 1464 N N . GLY A 1 200 ? -22.312 -7.332 27.530 1.00 88.19 200 GLY A N 1
ATOM 1465 C CA . GLY A 1 200 ? -22.556 -8.320 26.468 1.00 88.19 200 GLY A CA 1
ATOM 1466 C C . GLY A 1 200 ? -22.765 -9.752 26.976 1.00 88.19 200 GLY A C 1
ATOM 1467 O O . GLY A 1 200 ? -23.468 -10.540 26.350 1.00 88.19 200 GLY A O 1
ATOM 1468 N N . LYS A 1 201 ? -22.143 -10.107 28.106 1.00 90.25 201 LYS A N 1
ATOM 1469 C CA . LYS A 1 201 ? -22.200 -11.446 28.707 1.00 90.25 201 LYS A CA 1
ATOM 1470 C C . LYS A 1 201 ? -21.920 -11.361 30.207 1.00 90.25 201 LYS A C 1
ATOM 1472 O O . LYS A 1 201 ? -21.088 -10.565 30.632 1.00 90.25 201 LYS A O 1
ATOM 1477 N N . ILE A 1 202 ? -22.579 -12.213 30.991 1.00 92.94 202 ILE A N 1
ATOM 1478 C CA . ILE A 1 202 ? -22.261 -12.451 32.404 1.00 92.94 202 ILE A CA 1
ATOM 1479 C C . ILE A 1 202 ? -21.712 -13.874 32.526 1.00 92.94 202 ILE A C 1
ATOM 1481 O O . ILE A 1 202 ? -22.431 -14.831 32.249 1.00 92.94 202 ILE A O 1
ATOM 1485 N N . ASP A 1 203 ? -20.445 -14.020 32.919 1.00 90.25 203 ASP A N 1
ATOM 1486 C CA . ASP A 1 203 ? -19.812 -15.341 33.071 1.00 90.25 203 ASP A CA 1
ATOM 1487 C C . ASP A 1 203 ? -20.272 -16.082 34.334 1.00 90.25 203 ASP A C 1
ATOM 1489 O O . ASP A 1 203 ? -20.287 -17.309 34.367 1.00 90.25 203 ASP A O 1
ATOM 1493 N N . GLY A 1 204 ? -20.691 -15.348 35.365 1.00 91.12 204 GLY A N 1
ATOM 1494 C CA . GLY A 1 204 ? -21.251 -15.925 36.578 1.00 91.12 204 GLY A CA 1
ATOM 1495 C C . GLY A 1 204 ? -21.517 -14.878 37.652 1.00 91.12 204 GLY A C 1
ATOM 1496 O O . GLY A 1 204 ? -20.987 -13.770 37.612 1.00 91.12 204 GLY A O 1
ATOM 1497 N N . ILE A 1 205 ? -22.346 -15.249 38.626 1.00 93.00 205 ILE A N 1
ATOM 1498 C CA . ILE A 1 205 ? -22.539 -14.504 39.872 1.00 93.00 205 ILE A CA 1
ATOM 1499 C C . ILE A 1 205 ? -22.287 -15.502 40.995 1.00 93.00 205 ILE A C 1
ATOM 1501 O O . ILE A 1 205 ? -22.996 -16.499 41.104 1.00 93.00 205 ILE A O 1
ATOM 1505 N N . SER A 1 206 ? -21.258 -15.250 41.798 1.00 91.50 206 SER A N 1
ATOM 1506 C CA . SER A 1 206 ? -20.906 -16.099 42.935 1.00 91.50 206 SER A CA 1
ATOM 1507 C C . SER A 1 206 ? -21.448 -15.479 44.217 1.00 91.50 206 SER A C 1
ATOM 1509 O O . SER A 1 206 ? -21.078 -14.357 44.562 1.00 91.50 206 SER A O 1
ATOM 1511 N N . ILE A 1 207 ? -22.306 -16.210 44.928 1.00 89.88 207 ILE A N 1
ATOM 1512 C CA . ILE A 1 207 ? -22.871 -15.801 46.218 1.00 89.88 207 ILE A CA 1
ATOM 1513 C C . ILE A 1 207 ? -22.223 -16.673 47.296 1.00 89.88 207 ILE A C 1
ATOM 1515 O O . ILE A 1 207 ? -22.302 -17.896 47.235 1.00 89.88 207 ILE A O 1
ATOM 1519 N N . SER A 1 208 ? -21.539 -16.051 48.258 1.00 84.12 208 SER A N 1
ATOM 1520 C CA . SER A 1 208 ? -20.792 -16.766 49.303 1.00 84.12 208 SER A CA 1
ATOM 1521 C C . SER A 1 208 ? -21.684 -17.369 50.392 1.00 84.12 208 SER A C 1
ATOM 1523 O O . SER A 1 208 ? -21.279 -18.332 51.040 1.00 84.12 208 SER A O 1
ATOM 1525 N N . SER A 1 209 ? -22.886 -16.826 50.604 1.00 81.38 209 SER A N 1
ATOM 1526 C CA . SER A 1 209 ? -23.876 -17.370 51.535 1.00 81.38 209 SER A CA 1
ATOM 1527 C C . SER A 1 209 ? -25.304 -16.936 51.179 1.00 81.38 209 SER A C 1
ATOM 1529 O O . SER A 1 209 ? -25.541 -15.807 50.753 1.00 81.38 209 SER A O 1
ATOM 1531 N N . GLY A 1 210 ? -26.274 -17.836 51.379 1.00 86.12 210 GLY A N 1
ATOM 1532 C CA . GLY A 1 210 ? -27.688 -17.591 51.071 1.00 86.12 210 GLY A CA 1
ATOM 1533 C C . GLY A 1 210 ? -28.031 -17.662 49.576 1.00 86.12 210 GLY A C 1
ATOM 1534 O O . GLY A 1 210 ? -27.237 -18.124 48.763 1.00 86.12 210 GLY A O 1
ATOM 1535 N N . ASN A 1 211 ? -29.240 -17.206 49.222 1.00 89.88 211 ASN A N 1
ATOM 1536 C CA . ASN A 1 211 ? -29.789 -17.280 47.854 1.00 89.88 211 ASN A CA 1
ATOM 1537 C C . ASN A 1 211 ? -29.908 -15.903 47.168 1.00 89.88 211 ASN A C 1
ATOM 1539 O O . ASN A 1 211 ? -30.413 -15.799 46.045 1.00 89.88 211 ASN A O 1
ATOM 1543 N N . THR A 1 212 ? -29.481 -14.838 47.847 1.00 93.75 212 THR A N 1
ATOM 1544 C CA . THR A 1 212 ? -29.578 -13.449 47.385 1.00 93.75 212 THR A CA 1
ATOM 1545 C C . THR A 1 212 ? -28.260 -12.723 47.590 1.00 93.75 212 THR A C 1
ATOM 1547 O O . THR A 1 212 ? -27.525 -13.012 48.532 1.00 93.75 212 THR A O 1
ATOM 1550 N N . LEU A 1 213 ? -27.983 -11.741 46.735 1.00 93.94 213 LEU A N 1
ATOM 1551 C CA . LEU A 1 213 ? -26.858 -10.830 46.913 1.00 93.94 213 LEU A CA 1
ATOM 1552 C C . LEU A 1 213 ? -27.000 -10.033 48.226 1.00 93.94 213 LEU A C 1
ATOM 1554 O O . LEU A 1 213 ? -28.129 -9.754 48.643 1.00 93.94 213 LEU A O 1
ATOM 1558 N N . PRO A 1 214 ? -25.887 -9.632 48.869 1.00 94.12 214 PRO A N 1
ATOM 1559 C CA . PRO A 1 214 ? -25.920 -8.771 50.047 1.00 94.12 214 PRO A CA 1
ATOM 1560 C C . PRO A 1 214 ? -26.740 -7.492 49.828 1.00 94.12 214 PRO A C 1
ATOM 1562 O O . PRO A 1 214 ? -26.799 -6.950 48.723 1.00 94.12 214 PRO A O 1
ATOM 1565 N N . THR A 1 215 ? -27.364 -6.986 50.892 1.00 93.81 215 THR A N 1
ATOM 1566 C CA . THR A 1 215 ? -28.078 -5.698 50.867 1.00 93.81 215 THR A CA 1
ATOM 1567 C C . THR A 1 215 ? -27.130 -4.502 50.940 1.00 93.81 215 THR A C 1
ATOM 1569 O O . THR A 1 215 ? -27.510 -3.398 50.565 1.00 93.81 215 THR A O 1
ATOM 1572 N N . ASP A 1 216 ? -25.900 -4.716 51.412 1.00 92.06 216 ASP A N 1
ATOM 1573 C CA . ASP A 1 216 ? -24.829 -3.724 51.402 1.00 92.06 216 ASP A CA 1
ATOM 1574 C C . ASP A 1 216 ? -24.063 -3.794 50.062 1.00 92.06 216 ASP A C 1
ATOM 1576 O O . ASP A 1 216 ? -23.393 -4.801 49.799 1.00 92.06 216 ASP A O 1
ATOM 1580 N N . PRO A 1 217 ? -24.123 -2.749 49.211 1.00 91.19 217 PRO A N 1
ATOM 1581 C CA . PRO A 1 217 ? -23.465 -2.745 47.904 1.00 91.19 217 PRO A CA 1
ATOM 1582 C C . PRO A 1 217 ? -21.936 -2.815 47.999 1.00 91.19 217 PRO A C 1
ATOM 1584 O O . PRO A 1 217 ? -21.300 -3.288 47.060 1.00 91.19 217 PRO A O 1
ATOM 1587 N N . SER A 1 218 ? -21.328 -2.417 49.124 1.00 92.19 218 SER A N 1
ATOM 1588 C CA . SER A 1 218 ? -19.871 -2.516 49.321 1.00 92.19 218 SER A CA 1
ATOM 1589 C C . SER A 1 218 ? -19.370 -3.963 49.418 1.00 92.19 218 SER A C 1
ATOM 1591 O O . SER A 1 218 ? -18.172 -4.222 49.309 1.00 92.19 218 SER A O 1
ATOM 1593 N N . LYS A 1 219 ? -20.287 -4.922 49.603 1.00 93.44 219 LYS A N 1
ATOM 1594 C CA . LYS A 1 219 ? -20.009 -6.364 49.616 1.00 93.44 219 LYS A CA 1
ATOM 1595 C C . LYS A 1 219 ? -20.162 -7.020 48.241 1.00 93.44 219 LYS A C 1
ATOM 1597 O O . LYS A 1 219 ? -19.999 -8.234 48.138 1.00 93.44 219 LYS A O 1
ATOM 1602 N N . ILE A 1 220 ? -20.479 -6.248 47.200 1.00 94.38 220 ILE A N 1
ATOM 1603 C CA . ILE A 1 220 ? -20.648 -6.733 45.829 1.00 94.38 220 ILE A CA 1
ATOM 1604 C C . ILE A 1 220 ? -19.526 -6.163 44.961 1.00 94.38 220 ILE A C 1
ATOM 1606 O O . ILE A 1 220 ? -19.414 -4.954 44.773 1.00 94.38 220 ILE A O 1
ATOM 1610 N N . THR A 1 221 ? -18.719 -7.046 44.377 1.00 94.50 221 THR A N 1
ATOM 1611 C CA . THR A 1 221 ? -17.633 -6.662 43.468 1.00 94.50 221 THR A CA 1
ATOM 1612 C C . THR A 1 221 ? -18.020 -6.963 42.027 1.00 94.50 221 THR A C 1
ATOM 1614 O O . THR A 1 221 ? -18.301 -8.109 41.682 1.00 94.50 221 THR A O 1
ATOM 1617 N N . ILE A 1 222 ? -17.976 -5.945 41.164 1.00 94.69 222 ILE A N 1
ATOM 1618 C CA . ILE A 1 222 ? -18.127 -6.116 39.716 1.00 94.69 222 ILE A CA 1
ATOM 1619 C C . ILE A 1 222 ? -16.745 -6.292 39.087 1.00 94.69 222 ILE A C 1
ATOM 1621 O O . ILE A 1 222 ? -15.935 -5.359 39.053 1.00 94.69 222 ILE A O 1
ATOM 1625 N N . VAL A 1 223 ? -16.487 -7.489 38.565 1.00 92.75 223 VAL A N 1
ATOM 1626 C CA . VAL A 1 223 ? -15.266 -7.809 37.821 1.00 92.75 223 VAL A CA 1
ATOM 1627 C C . VAL A 1 223 ? -15.592 -7.823 36.333 1.00 92.75 223 VAL A C 1
ATOM 1629 O O . VAL A 1 223 ? -16.497 -8.526 35.894 1.00 92.75 223 VAL A O 1
ATOM 1632 N N . VAL A 1 224 ? -14.858 -7.021 35.563 1.00 90.50 224 VAL A N 1
ATOM 1633 C CA . VAL A 1 224 ? -14.957 -7.013 34.100 1.00 90.50 224 VAL A CA 1
ATOM 1634 C C . VAL A 1 224 ? -13.899 -7.963 33.576 1.00 90.50 224 VAL A C 1
ATOM 1636 O O . VAL A 1 224 ? -12.711 -7.770 33.836 1.00 90.50 224 VAL A O 1
ATOM 1639 N N . GLN A 1 225 ? -14.340 -8.993 32.866 1.00 87.19 225 GLN A N 1
ATOM 1640 C CA . GLN A 1 225 ? -13.444 -9.991 32.305 1.00 87.19 225 GLN A CA 1
ATOM 1641 C C . GLN A 1 225 ? -12.707 -9.419 31.095 1.00 87.19 225 GLN A C 1
ATOM 1643 O O . GLN A 1 225 ? -13.270 -8.665 30.300 1.00 87.19 225 GLN A O 1
ATOM 1648 N N . ASN A 1 226 ? -11.432 -9.787 30.958 1.00 82.69 226 ASN A N 1
ATOM 1649 C CA . ASN A 1 226 ? -10.644 -9.406 29.796 1.00 82.69 226 ASN A CA 1
ATOM 1650 C C . ASN A 1 226 ? -11.194 -10.111 28.551 1.00 82.69 226 ASN A C 1
ATOM 1652 O O . ASN A 1 226 ? -11.269 -11.339 28.517 1.00 82.69 226 ASN A O 1
ATOM 1656 N N . VAL A 1 227 ? -11.539 -9.341 27.522 1.00 81.44 227 VAL A N 1
ATOM 1657 C CA . VAL A 1 227 ? -11.922 -9.890 26.221 1.00 81.44 227 VAL A CA 1
ATOM 1658 C C . VAL A 1 227 ? -10.665 -9.936 25.356 1.00 81.44 227 VAL A C 1
ATOM 1660 O O . VAL A 1 227 ? -10.094 -8.873 25.081 1.00 81.44 227 VAL A O 1
ATOM 1663 N N . PRO A 1 228 ? -10.211 -11.130 24.929 1.00 79.56 228 PRO A N 1
ATOM 1664 C CA . PRO A 1 228 ? -9.086 -11.237 24.014 1.00 79.56 228 PRO A CA 1
ATOM 1665 C C . PRO A 1 228 ? -9.351 -10.413 22.752 1.00 79.56 228 PRO A C 1
ATOM 1667 O O . PRO A 1 228 ? -10.427 -10.502 22.161 1.00 79.56 228 PRO A O 1
ATOM 1670 N N . GLY A 1 229 ? -8.371 -9.606 22.348 1.00 77.81 229 GLY A N 1
ATOM 1671 C CA . GLY A 1 229 ? -8.434 -8.898 21.075 1.00 77.81 229 GLY A CA 1
ATOM 1672 C C . GLY A 1 229 ? -8.477 -9.860 19.888 1.00 77.81 229 GLY A C 1
ATOM 1673 O O . GLY A 1 229 ? -8.212 -11.059 20.015 1.00 77.81 229 GLY A O 1
ATOM 1674 N N . ILE A 1 230 ? -8.785 -9.318 18.712 1.00 81.00 230 ILE A N 1
ATOM 1675 C CA . ILE A 1 230 ? -8.707 -10.082 17.465 1.00 81.00 230 ILE A CA 1
ATOM 1676 C C . ILE A 1 230 ? -7.290 -10.637 17.264 1.00 81.00 230 ILE A C 1
ATOM 1678 O O . ILE A 1 230 ? -6.293 -9.936 17.440 1.00 81.00 230 ILE A O 1
ATOM 1682 N N . GLN A 1 231 ? -7.206 -11.919 16.911 1.00 72.75 231 GLN A N 1
ATOM 1683 C CA . GLN A 1 231 ? -5.937 -12.594 16.657 1.00 72.75 231 GLN A CA 1
ATOM 1684 C C . GLN A 1 231 ? -5.529 -12.428 15.191 1.00 72.75 231 GLN A C 1
ATOM 1686 O O . GLN A 1 231 ? -6.335 -12.631 14.286 1.00 72.75 231 GLN A O 1
ATOM 1691 N N . GLY A 1 232 ? -4.267 -12.070 14.959 1.00 64.31 232 GLY A N 1
ATOM 1692 C CA . GLY A 1 232 ? -3.686 -11.909 13.629 1.00 64.31 232 GLY A CA 1
ATOM 1693 C C . GLY A 1 232 ? -2.373 -11.135 13.676 1.00 64.31 232 GLY A C 1
ATOM 1694 O O . GLY A 1 232 ? -1.936 -10.695 14.741 1.00 64.31 232 GLY A O 1
ATOM 1695 N N . THR A 1 233 ? -1.728 -10.977 12.521 1.00 57.41 233 THR A N 1
ATOM 1696 C CA . THR A 1 233 ? -0.473 -10.228 12.407 1.00 57.41 233 THR A CA 1
ATOM 1697 C C . THR A 1 233 ? -0.721 -8.739 12.694 1.00 57.41 233 THR A C 1
ATOM 1699 O O . THR A 1 233 ? -1.494 -8.114 11.964 1.00 57.41 233 THR A O 1
ATOM 1702 N N . PRO A 1 234 ? -0.094 -8.154 13.733 1.00 60.09 234 PRO A N 1
ATOM 1703 C CA . PRO A 1 234 ? -0.304 -6.756 14.094 1.00 60.09 234 PRO A CA 1
ATOM 1704 C C . PRO A 1 234 ? 0.083 -5.798 12.964 1.00 60.09 234 PRO A C 1
ATOM 1706 O O . PRO A 1 234 ? 1.020 -6.057 12.202 1.00 60.09 234 PRO A O 1
ATOM 1709 N N . THR A 1 235 ? -0.599 -4.653 12.906 1.00 60.97 235 THR A N 1
ATOM 1710 C CA . THR A 1 235 ? -0.166 -3.509 12.092 1.00 60.97 235 THR A CA 1
ATOM 1711 C C . THR A 1 235 ? 1.273 -3.144 12.468 1.00 60.97 235 THR A C 1
ATOM 1713 O O . THR A 1 235 ? 1.551 -2.847 13.626 1.00 60.97 235 THR A O 1
ATOM 1716 N N . GLY A 1 236 ? 2.194 -3.225 11.502 1.00 52.75 236 GLY A N 1
ATOM 1717 C CA . 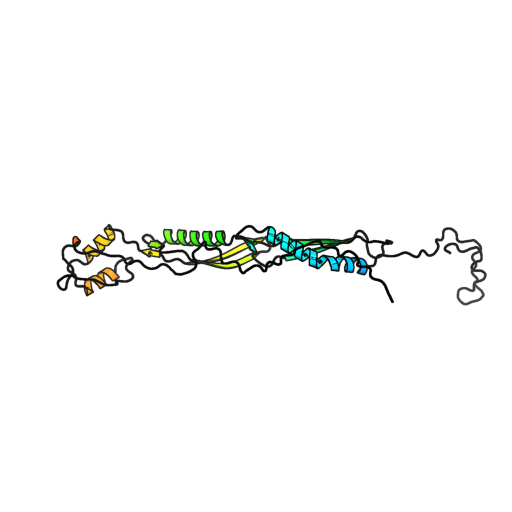GLY A 1 236 ? 3.609 -2.894 11.699 1.00 52.75 236 GLY A CA 1
ATOM 1718 C C . GLY A 1 236 ? 4.597 -4.057 11.616 1.00 52.75 236 GLY A C 1
ATOM 1719 O O . GLY A 1 236 ? 5.795 -3.802 11.538 1.00 52.75 236 GLY A O 1
ATOM 1720 N N . ALA A 1 237 ? 4.146 -5.317 11.574 1.00 42.53 237 ALA A N 1
ATOM 1721 C CA . ALA A 1 237 ? 5.056 -6.410 11.237 1.00 42.53 237 ALA A CA 1
ATOM 1722 C C . ALA A 1 237 ? 5.400 -6.322 9.738 1.00 42.53 237 ALA A C 1
ATOM 1724 O O . ALA A 1 237 ? 4.475 -6.366 8.915 1.00 42.53 237 ALA A O 1
ATOM 1725 N N . PRO A 1 238 ? 6.687 -6.204 9.356 1.00 40.16 238 PRO A N 1
ATOM 1726 C CA . PRO A 1 238 ? 7.084 -6.352 7.966 1.00 40.16 238 PRO A CA 1
ATOM 1727 C C . PRO A 1 238 ? 6.551 -7.701 7.495 1.00 40.16 238 PRO A C 1
ATOM 1729 O O . PRO A 1 238 ? 6.877 -8.736 8.082 1.00 40.16 238 PRO A O 1
ATOM 1732 N N . GLY A 1 239 ? 5.679 -7.699 6.485 1.00 42.22 239 GLY A N 1
ATOM 1733 C CA . GLY A 1 239 ? 5.312 -8.943 5.823 1.00 42.22 239 GLY A CA 1
ATOM 1734 C C . GLY A 1 239 ? 6.612 -9.618 5.415 1.00 42.22 239 GLY A C 1
ATOM 1735 O O . GLY A 1 239 ? 7.453 -8.959 4.804 1.00 42.22 239 GLY A O 1
ATOM 1736 N N . ALA A 1 240 ? 6.809 -10.875 5.824 1.00 35.66 240 ALA A N 1
ATOM 1737 C CA . ALA A 1 240 ? 7.962 -11.659 5.418 1.00 35.66 240 ALA A CA 1
ATOM 1738 C C . ALA A 1 240 ? 8.065 -11.546 3.898 1.00 35.66 240 ALA A C 1
ATOM 1740 O O . ALA A 1 240 ? 7.207 -12.055 3.174 1.00 35.66 240 ALA A O 1
ATOM 1741 N N . GLY A 1 241 ? 9.053 -10.779 3.435 1.00 32.22 241 GLY A N 1
ATOM 1742 C CA . GLY A 1 241 ? 9.314 -10.632 2.020 1.00 32.22 241 GLY A CA 1
ATOM 1743 C C . GLY A 1 241 ? 9.481 -12.033 1.466 1.00 32.22 241 GLY A C 1
ATOM 1744 O O . GLY A 1 241 ? 10.280 -12.814 1.985 1.00 32.22 241 GLY A O 1
ATOM 1745 N N . THR A 1 242 ? 8.693 -12.372 0.450 1.00 27.83 242 THR A N 1
ATOM 1746 C CA . THR A 1 242 ? 8.968 -13.531 -0.392 1.00 27.83 242 THR A CA 1
ATOM 1747 C C . THR A 1 242 ? 10.461 -13.496 -0.721 1.00 27.83 242 THR A C 1
ATOM 1749 O O . THR A 1 242 ? 10.929 -12.427 -1.125 1.00 27.83 242 THR A O 1
ATOM 1752 N N . PRO A 1 243 ? 11.229 -14.582 -0.503 1.00 27.59 243 PRO A N 1
ATOM 1753 C CA . PRO A 1 243 ? 12.664 -14.556 -0.721 1.00 27.59 243 PRO A CA 1
ATOM 1754 C C . PRO A 1 243 ? 12.920 -14.124 -2.160 1.00 27.59 243 PRO A C 1
ATOM 1756 O O . PRO A 1 243 ? 12.574 -14.826 -3.111 1.00 27.59 243 PRO A O 1
ATOM 1759 N N . THR A 1 244 ? 13.487 -12.929 -2.309 1.00 26.95 244 THR A N 1
ATOM 1760 C CA . THR A 1 244 ? 14.071 -12.471 -3.559 1.00 26.95 244 THR A CA 1
ATOM 1761 C C . THR A 1 244 ? 15.074 -13.545 -3.976 1.00 26.95 244 THR A C 1
ATOM 1763 O O . THR A 1 244 ? 15.967 -13.850 -3.182 1.00 26.95 244 THR A O 1
ATOM 1766 N N . PRO A 1 245 ? 14.962 -14.161 -5.166 1.00 27.91 245 PRO A N 1
ATOM 1767 C CA . PRO A 1 245 ? 16.036 -14.996 -5.665 1.00 27.91 245 PRO A CA 1
ATOM 1768 C C . PRO A 1 245 ? 17.248 -14.086 -5.862 1.00 27.91 245 PRO A C 1
ATOM 1770 O O . PRO A 1 245 ? 17.297 -13.268 -6.782 1.00 27.91 245 PRO A O 1
ATOM 1773 N N . THR A 1 246 ? 18.203 -14.192 -4.944 1.00 24.83 246 THR A N 1
ATOM 1774 C CA . THR A 1 246 ? 19.527 -13.592 -5.053 1.00 24.83 246 THR A CA 1
ATOM 1775 C C . THR A 1 246 ? 20.209 -14.208 -6.269 1.00 24.83 246 THR A C 1
ATOM 1777 O O . THR A 1 246 ? 20.849 -15.249 -6.171 1.00 24.83 246 THR A O 1
ATOM 1780 N N . ASN A 1 247 ? 20.058 -13.584 -7.436 1.00 26.70 247 ASN A N 1
ATOM 1781 C CA . ASN A 1 247 ? 20.977 -13.797 -8.545 1.00 26.70 247 ASN A CA 1
ATOM 1782 C C . ASN A 1 247 ? 22.222 -12.960 -8.255 1.00 26.70 247 ASN A C 1
ATOM 1784 O O . ASN A 1 247 ? 22.333 -11.799 -8.649 1.00 26.70 247 ASN A O 1
ATOM 1788 N N . THR A 1 248 ? 23.148 -13.560 -7.513 1.00 24.81 248 THR A N 1
ATOM 1789 C CA . THR A 1 248 ? 24.528 -13.103 -7.390 1.00 24.81 248 THR A CA 1
ATOM 1790 C C . THR A 1 248 ? 25.184 -13.201 -8.766 1.00 24.81 248 THR A C 1
ATOM 1792 O O . THR A 1 248 ? 25.742 -14.227 -9.144 1.00 24.81 248 THR A O 1
ATOM 1795 N N . LEU A 1 249 ? 25.111 -12.118 -9.538 1.00 24.31 249 LEU A N 1
ATOM 1796 C CA . LEU A 1 249 ? 26.021 -11.887 -10.653 1.00 24.31 249 LEU A CA 1
ATOM 1797 C C . LEU A 1 249 ? 27.368 -11.458 -10.069 1.00 24.31 249 LEU A C 1
ATOM 1799 O O . LEU A 1 249 ? 27.598 -10.283 -9.793 1.00 24.31 249 LEU A O 1
ATOM 1803 N N . THR A 1 250 ? 28.256 -12.424 -9.853 1.00 25.55 250 THR A N 1
ATOM 1804 C CA . THR A 1 250 ? 29.686 -12.158 -9.708 1.00 25.55 250 THR A CA 1
ATOM 1805 C C . THR A 1 250 ? 30.309 -11.997 -11.094 1.00 25.55 250 THR A C 1
ATOM 1807 O O . THR A 1 250 ? 30.083 -12.793 -12.002 1.00 25.55 250 THR A O 1
ATOM 1810 N N . SER A 1 251 ? 31.106 -10.946 -11.266 1.00 25.20 251 SER A N 1
ATOM 1811 C CA . SER A 1 251 ? 32.031 -10.762 -12.389 1.00 25.20 251 SER A CA 1
ATOM 1812 C C . SER A 1 251 ? 33.137 -9.788 -11.943 1.00 25.20 251 SER A C 1
ATOM 1814 O O . SER A 1 251 ? 32.812 -8.915 -11.133 1.00 25.20 251 SER A O 1
ATOM 1816 N N . PRO A 1 252 ? 34.390 -9.823 -12.453 1.00 36.78 252 PRO A N 1
ATOM 1817 C CA . PRO A 1 252 ? 35.032 -10.802 -13.342 1.00 36.78 252 PRO A CA 1
ATOM 1818 C C . PRO A 1 252 ? 36.427 -11.298 -12.853 1.00 36.78 252 PRO A C 1
ATOM 1820 O O . PRO A 1 252 ? 36.988 -10.801 -11.882 1.00 36.78 252 PRO A O 1
ATOM 1823 N N . VAL A 1 253 ? 37.018 -12.194 -13.664 1.00 25.12 253 VAL A N 1
ATOM 1824 C CA . VAL A 1 253 ? 38.460 -12.494 -13.871 1.00 25.12 253 VAL A CA 1
ATOM 1825 C C . VAL A 1 253 ? 39.019 -13.793 -13.262 1.00 25.12 253 VAL A C 1
ATOM 1827 O O . VAL A 1 253 ? 39.377 -13.859 -12.094 1.00 25.12 253 VAL A O 1
ATOM 1830 N N . ALA A 1 254 ? 39.288 -14.764 -14.147 1.00 24.95 254 ALA A N 1
ATOM 1831 C CA . ALA A 1 254 ? 40.604 -15.403 -14.261 1.00 24.95 254 ALA A CA 1
ATOM 1832 C C . ALA A 1 254 ? 40.839 -15.865 -15.714 1.00 24.95 254 ALA A C 1
ATOM 1834 O O . ALA A 1 254 ? 40.104 -16.682 -16.263 1.00 24.95 254 ALA A O 1
ATOM 1835 N N . LYS A 1 255 ? 41.871 -15.298 -16.343 1.00 26.55 255 LYS A N 1
ATOM 1836 C CA . LYS A 1 255 ? 42.437 -15.688 -17.641 1.00 26.55 255 LYS A CA 1
ATOM 1837 C C . LYS A 1 255 ? 43.255 -16.977 -17.466 1.00 26.55 255 LYS A C 1
ATOM 1839 O O . LYS A 1 255 ? 44.176 -16.955 -16.651 1.00 26.55 255 LYS A O 1
ATOM 1844 N N . PRO A 1 256 ? 43.037 -18.052 -18.242 1.00 29.00 256 PRO A N 1
ATOM 1845 C CA . PRO A 1 256 ? 44.012 -19.132 -18.331 1.00 29.00 256 PRO A CA 1
ATOM 1846 C C . PRO A 1 256 ? 45.168 -18.727 -19.258 1.00 29.00 256 PRO A C 1
ATOM 1848 O O . PRO A 1 256 ? 44.957 -18.270 -20.382 1.00 29.00 256 PRO A O 1
ATOM 1851 N N . SER A 1 257 ? 46.396 -18.883 -18.767 1.00 30.02 257 SER A N 1
ATOM 1852 C CA . SER A 1 257 ? 47.626 -18.865 -19.570 1.00 30.02 257 SER A CA 1
ATOM 1853 C C . SER A 1 257 ? 47.629 -20.048 -20.556 1.00 30.02 257 SER A C 1
ATOM 1855 O O . SER A 1 257 ? 47.101 -21.106 -20.204 1.00 30.02 257 SER A O 1
ATOM 1857 N N . PRO A 1 258 ? 48.205 -19.923 -21.767 1.00 30.36 258 PRO A N 1
ATOM 1858 C CA . PRO A 1 258 ? 48.256 -21.027 -22.718 1.00 30.36 258 PRO A CA 1
ATOM 1859 C C . PRO A 1 258 ? 49.236 -22.097 -22.229 1.00 30.36 258 PRO A C 1
ATOM 1861 O O . PRO A 1 258 ? 50.416 -21.814 -22.020 1.00 30.36 258 PRO A O 1
ATOM 1864 N N . ASN A 1 259 ? 48.757 -23.333 -22.070 1.00 30.14 259 ASN A N 1
ATOM 1865 C CA . ASN A 1 259 ? 49.646 -24.474 -21.904 1.00 30.14 259 ASN A CA 1
ATOM 1866 C C . ASN A 1 259 ? 50.000 -25.031 -23.284 1.00 30.14 259 ASN A C 1
ATOM 1868 O O . ASN A 1 259 ? 49.154 -25.563 -24.002 1.00 30.14 259 ASN A O 1
ATOM 1872 N N . VAL A 1 260 ? 51.264 -24.858 -23.646 1.00 38.94 260 VAL A N 1
ATOM 1873 C CA . VAL A 1 260 ? 51.925 -25.518 -24.767 1.00 38.94 260 VAL A CA 1
ATOM 1874 C C . VAL A 1 260 ? 52.273 -26.932 -24.316 1.00 38.94 260 VAL A C 1
ATOM 1876 O O . VAL A 1 260 ? 52.919 -27.101 -23.284 1.00 38.94 260 VAL A O 1
ATOM 1879 N N . THR A 1 261 ? 51.937 -27.958 -25.094 1.00 32.69 261 THR A N 1
ATOM 1880 C CA . THR A 1 261 ? 52.715 -29.206 -25.060 1.00 32.69 261 THR A CA 1
ATOM 1881 C C . THR A 1 261 ? 52.773 -29.831 -26.461 1.00 32.69 261 THR A C 1
ATOM 1883 O O . THR A 1 261 ? 51.763 -29.800 -27.164 1.00 32.69 261 THR A O 1
ATOM 1886 N N . PRO A 1 262 ? 53.940 -30.340 -26.908 1.00 36.00 262 PRO A N 1
ATOM 1887 C CA . PRO A 1 262 ? 54.210 -30.666 -28.308 1.00 36.00 262 PRO A CA 1
ATOM 1888 C C . PRO A 1 262 ? 53.878 -32.120 -28.675 1.00 36.00 262 PRO A C 1
ATOM 1890 O O . PRO A 1 262 ? 54.079 -33.025 -27.870 1.00 36.00 262 PRO A O 1
ATOM 1893 N N . GLY A 1 263 ? 53.535 -32.331 -29.950 1.00 35.50 263 GLY A N 1
ATOM 1894 C CA . GLY A 1 263 ? 53.816 -33.574 -30.678 1.00 35.50 263 GLY A CA 1
ATOM 1895 C C . GLY A 1 263 ? 52.632 -34.515 -30.914 1.00 35.50 263 GLY A C 1
ATOM 1896 O O . GLY A 1 263 ? 52.267 -35.295 -30.041 1.00 35.50 263 GLY A O 1
ATOM 1897 N N . LYS A 1 264 ? 52.122 -34.546 -32.147 1.00 37.19 264 LYS A N 1
ATOM 1898 C CA . LYS A 1 264 ? 52.535 -35.501 -33.189 1.00 37.19 264 LYS A CA 1
ATOM 1899 C C . LYS A 1 264 ? 52.040 -35.030 -34.551 1.00 37.19 264 LYS A C 1
ATOM 1901 O O . LYS A 1 264 ? 50.959 -34.406 -34.583 1.00 37.19 264 LYS A O 1
#

Secondary structure (DSSP, 8-state):
--SB-TTSS-SEEPTTSTT-EE---S-B-SPPP-----B--HHHHHHHHHHHHHHHHHHHHHHHHHTPPTTEEESSPPEEEEEEEESS-TT-B-S---EEEEEEEE--EEEHHHHHHHHHHHHHHHHHHH-TTEEEEEEEEEEEEEEEE-TT--EEEEEEEEEEEEE---HHHHHHHHHHHTT-BHHHHHHHHHTSTT---------SSSSB--SSGGG---PPPPPPPPPSPPTTPPP---------------PPPP------